Protein AF-0000000072660635 (afdb_homodimer)

Radius of gyration: 20.0 Å; Cα contacts (8 Å, |Δi|>4): 556; chains: 2; bounding box: 48×56×44 Å

Structure (mmCIF, N/CA/C/O backbone):
data_AF-0000000072660635-model_v1
#
loop_
_entity.id
_entity.type
_entity.pdbx_description
1 polymer 'Ankyrin repeat domain-containing protein'
#
loop_
_atom_site.group_PDB
_atom_site.id
_atom_site.type_symbol
_atom_site.label_atom_id
_atom_site.label_alt_id
_atom_site.label_comp_id
_atom_site.label_asym_id
_atom_site.label_entity_id
_atom_site.label_seq_id
_atom_site.pdbx_PDB_ins_code
_atom_site.Cartn_x
_atom_site.Cartn_y
_atom_site.Cartn_z
_atom_site.occupancy
_atom_site.B_iso_or_equiv
_atom_site.auth_seq_id
_atom_site.auth_comp_id
_atom_site.auth_asym_id
_atom_site.auth_atom_id
_atom_site.pdbx_PDB_model_num
ATOM 1 N N . MET A 1 1 ? 15.453 -1.255 -18.781 1 52.53 1 MET A N 1
ATOM 2 C CA . MET A 1 1 ? 14.547 -2.33 -18.375 1 52.53 1 MET A CA 1
ATOM 3 C C . MET A 1 1 ? 14.664 -3.52 -19.328 1 52.53 1 MET A C 1
ATOM 5 O O . MET A 1 1 ? 14.75 -3.346 -20.547 1 52.53 1 MET A O 1
ATOM 9 N N . ASP A 1 2 ? 15.008 -4.598 -18.703 1 73.94 2 ASP A N 1
ATOM 10 C CA . ASP A 1 2 ? 15.188 -5.793 -19.516 1 73.94 2 ASP A CA 1
ATOM 11 C C . ASP A 1 2 ? 13.93 -6.105 -20.312 1 73.94 2 ASP A C 1
ATOM 13 O O . ASP A 1 2 ? 12.836 -6.207 -19.75 1 73.94 2 ASP A O 1
ATOM 17 N N . GLU A 1 3 ? 13.969 -5.773 -21.562 1 87.06 3 GLU A N 1
ATOM 18 C CA . GLU A 1 3 ? 12.898 -5.934 -22.547 1 87.06 3 GLU A CA 1
ATOM 19 C C . GLU A 1 3 ? 12.18 -7.27 -22.359 1 87.06 3 GLU A C 1
ATOM 21 O O . GLU A 1 3 ? 10.953 -7.34 -22.453 1 87.06 3 GLU A O 1
ATOM 26 N N . LEU A 1 4 ? 12.938 -8.258 -22.016 1 93.06 4 LEU A N 1
ATOM 27 C CA . LEU A 1 4 ? 12.359 -9.586 -21.875 1 93.06 4 LEU A CA 1
ATOM 28 C C . LEU A 1 4 ? 11.445 -9.656 -20.656 1 93.06 4 LEU A C 1
ATOM 30 O O . LEU A 1 4 ? 10.375 -10.258 -20.703 1 93.06 4 LEU A O 1
ATOM 34 N N . THR A 1 5 ? 11.875 -9.039 -19.656 1 95.75 5 THR A N 1
ATOM 35 C CA . THR A 1 5 ? 11.062 -8.984 -18.453 1 95.75 5 THR A CA 1
ATOM 36 C C . THR A 1 5 ? 9.727 -8.297 -18.734 1 95.75 5 THR A C 1
ATOM 38 O O . THR A 1 5 ? 8.672 -8.797 -18.344 1 95.75 5 THR A O 1
ATOM 41 N N . GLY A 1 6 ? 9.82 -7.199 -19.375 1 96.69 6 GLY A N 1
ATOM 42 C CA . GLY A 1 6 ? 8.609 -6.477 -19.719 1 96.69 6 GLY A CA 1
ATOM 43 C C . GLY A 1 6 ? 7.633 -7.301 -20.547 1 96.69 6 GLY A C 1
ATOM 44 O O . GLY A 1 6 ? 6.43 -7.285 -20.281 1 96.69 6 GLY A O 1
ATOM 45 N N . LEU A 1 7 ? 8.125 -8.023 -21.5 1 97 7 LEU A N 1
ATOM 46 C CA . LEU A 1 7 ? 7.289 -8.859 -22.344 1 97 7 LEU A CA 1
ATOM 47 C C . LEU A 1 7 ? 6.652 -9.992 -21.547 1 97 7 LEU A C 1
ATOM 49 O O . LEU A 1 7 ? 5.473 -10.305 -21.734 1 97 7 LEU A O 1
ATOM 53 N N . PHE A 1 8 ? 7.418 -10.539 -20.719 1 98.31 8 PHE A N 1
ATOM 54 C CA . PHE A 1 8 ? 6.922 -11.625 -19.875 1 98.31 8 PHE A CA 1
ATOM 55 C C . PHE A 1 8 ? 5.809 -11.141 -18.953 1 98.31 8 PHE A C 1
ATOM 57 O O . PHE A 1 8 ? 4.766 -11.789 -18.844 1 98.31 8 PHE A O 1
ATOM 64 N N . LEU A 1 9 ? 6.02 -10.016 -18.328 1 98.44 9 LEU A N 1
ATOM 65 C CA . LEU A 1 9 ? 5.016 -9.445 -17.438 1 98.44 9 LEU A CA 1
ATOM 66 C C . LEU A 1 9 ? 3.768 -9.039 -18.219 1 98.44 9 LEU A C 1
ATOM 68 O O . LEU A 1 9 ? 2.646 -9.234 -17.734 1 98.44 9 LEU A O 1
ATOM 72 N N . THR A 1 10 ? 3.967 -8.531 -19.375 1 97.94 10 THR A N 1
ATOM 73 C CA . THR A 1 10 ? 2.83 -8.148 -20.203 1 97.94 10 THR A CA 1
ATOM 74 C C . THR A 1 10 ? 2.018 -9.375 -20.609 1 97.94 10 THR A C 1
ATOM 76 O O . THR A 1 10 ? 0.786 -9.336 -20.609 1 97.94 10 THR A O 1
ATOM 79 N N . ALA A 1 11 ? 2.666 -10.391 -21 1 98.38 11 ALA A N 1
ATOM 80 C CA . ALA A 1 11 ? 1.979 -11.633 -21.344 1 98.38 11 ALA A CA 1
ATOM 81 C C . ALA A 1 11 ? 1.144 -12.141 -20.172 1 98.38 11 ALA A C 1
ATOM 83 O O . ALA A 1 11 ? 0.013 -12.594 -20.359 1 98.38 11 ALA A O 1
ATOM 84 N N . ALA A 1 12 ? 1.671 -12.078 -18.969 1 98.62 12 ALA A N 1
ATOM 85 C CA . ALA A 1 12 ? 0.946 -12.484 -17.781 1 98.62 12 ALA A CA 1
ATOM 86 C C . ALA A 1 12 ? -0.271 -11.602 -17.531 1 98.62 12 ALA A C 1
ATOM 88 O O . ALA A 1 12 ? -1.349 -12.086 -17.188 1 98.62 12 ALA A O 1
ATOM 89 N N . GLU A 1 13 ? -0.084 -10.336 -17.719 1 98.25 13 GLU A N 1
ATOM 90 C CA . GLU A 1 13 ? -1.14 -9.344 -17.531 1 98.25 13 GLU A CA 1
ATOM 91 C C . GLU A 1 13 ? -2.285 -9.57 -18.516 1 98.25 13 GLU A C 1
ATOM 93 O O . GLU A 1 13 ? -3.457 -9.5 -18.141 1 98.25 13 GLU A O 1
ATOM 98 N N . GLU A 1 14 ? -1.902 -9.922 -19.719 1 98 14 GLU A N 1
ATOM 99 C CA . GLU A 1 14 ? -2.877 -10.016 -20.797 1 98 14 GLU A CA 1
ATOM 100 C C . GLU A 1 14 ? -3.461 -11.422 -20.906 1 98 14 GLU A C 1
ATOM 102 O O . GLU A 1 14 ? -4.43 -11.648 -21.625 1 98 14 GLU A O 1
ATOM 107 N N . GLY A 1 15 ? -2.867 -12.336 -20.281 1 98.12 15 GLY A N 1
ATOM 108 C CA . GLY A 1 15 ? -3.377 -13.695 -20.297 1 98.12 15 GLY A CA 1
ATOM 109 C C . GLY A 1 15 ? -2.879 -14.508 -21.484 1 98.12 15 GLY A C 1
ATOM 110 O O . GLY A 1 15 ? -3.557 -15.43 -21.938 1 98.12 15 GLY A O 1
ATOM 111 N N . ASP A 1 16 ? -1.794 -14.023 -22.047 1 98.19 16 ASP A N 1
ATOM 112 C CA . ASP A 1 16 ? -1.198 -14.766 -23.156 1 98.19 16 ASP A CA 1
ATOM 113 C C . ASP A 1 16 ? -0.401 -15.969 -22.641 1 98.19 16 ASP A C 1
ATOM 115 O O . ASP A 1 16 ? 0.831 -15.938 -22.609 1 98.19 16 ASP A O 1
ATOM 119 N N . PHE A 1 17 ? -1.063 -16.984 -22.391 1 97.94 17 PHE A N 1
ATOM 120 C CA . PHE A 1 17 ? -0.51 -18.172 -21.734 1 97.94 17 PHE A CA 1
ATOM 121 C C . PHE A 1 17 ? 0.532 -18.844 -22.625 1 97.94 17 PHE A C 1
ATOM 123 O O . PHE A 1 17 ? 1.594 -19.25 -22.156 1 97.94 17 PHE A O 1
ATOM 130 N N . ALA A 1 18 ? 0.261 -18.922 -23.859 1 98 18 ALA A N 1
ATOM 131 C CA . ALA A 1 18 ? 1.185 -19.547 -24.812 1 98 18 ALA A CA 1
ATOM 132 C C . ALA A 1 18 ? 2.518 -18.812 -24.844 1 98 18 ALA A C 1
ATOM 134 O O . ALA A 1 18 ? 3.582 -19.422 -24.797 1 98 18 ALA A O 1
ATOM 135 N N . LYS A 1 19 ? 2.43 -17.578 -24.891 1 98.06 19 LYS A N 1
ATOM 136 C CA . LYS A 1 19 ? 3.641 -16.75 -24.891 1 98.06 19 LYS A CA 1
ATOM 137 C C . LYS A 1 19 ? 4.43 -16.922 -23.609 1 98.06 19 LYS A C 1
ATOM 139 O O . LYS A 1 19 ? 5.66 -17.031 -23.625 1 98.06 19 LYS A O 1
ATOM 144 N N . LEU A 1 20 ? 3.793 -17 -22.531 1 98.25 20 LEU A N 1
ATOM 145 C CA . LEU A 1 20 ? 4.434 -17.203 -21.234 1 98.25 20 LEU A CA 1
ATOM 146 C C . LEU A 1 20 ? 5.199 -18.516 -21.203 1 98.25 20 LEU A C 1
ATOM 148 O O . LEU A 1 20 ? 6.355 -18.562 -20.781 1 98.25 20 LEU A O 1
ATOM 152 N N . GLN A 1 21 ? 4.496 -19.516 -21.641 1 98.12 21 GLN A N 1
ATOM 153 C CA . GLN A 1 21 ? 5.113 -20.828 -21.625 1 98.12 21 GLN A CA 1
ATOM 154 C C . GLN A 1 21 ? 6.359 -20.875 -22.516 1 98.12 21 GLN A C 1
ATOM 156 O O . GLN A 1 21 ? 7.391 -21.422 -22.125 1 98.12 21 GLN A O 1
ATOM 161 N N . GLN A 1 22 ? 6.27 -20.25 -23.625 1 97.94 22 GLN A N 1
ATOM 162 C CA . GLN A 1 22 ? 7.398 -20.188 -24.547 1 97.94 22 GLN A CA 1
ATOM 163 C C . GLN A 1 22 ? 8.578 -19.438 -23.938 1 97.94 22 GLN A C 1
ATOM 165 O O . GLN A 1 22 ? 9.711 -19.906 -23.984 1 97.94 22 GLN A O 1
ATOM 170 N N . MET A 1 23 ? 8.32 -18.344 -23.391 1 97.94 23 MET A N 1
ATOM 171 C CA . MET A 1 23 ? 9.375 -17.516 -22.812 1 97.94 23 MET A CA 1
ATOM 172 C C . MET A 1 23 ? 10.008 -18.188 -21.609 1 97.94 23 MET A C 1
ATOM 174 O O . MET A 1 23 ? 11.227 -18.125 -21.422 1 97.94 23 MET A O 1
ATOM 178 N N . TYR A 1 24 ? 9.203 -18.828 -20.859 1 97.56 24 TYR A N 1
ATOM 179 C CA . TYR A 1 24 ? 9.703 -19.547 -19.688 1 97.56 24 TYR A CA 1
ATOM 180 C C . TYR A 1 24 ? 10.617 -20.688 -20.094 1 97.56 24 TYR A C 1
ATOM 182 O O . TYR A 1 24 ? 11.641 -20.938 -19.453 1 97.56 24 TYR A O 1
ATOM 190 N N . ALA A 1 25 ? 10.195 -21.406 -21.094 1 97.38 25 ALA A N 1
ATOM 191 C CA . ALA A 1 25 ? 10.992 -22.531 -21.578 1 97.38 25 ALA A CA 1
ATOM 192 C C . ALA A 1 25 ? 12.391 -22.062 -21.984 1 97.38 25 ALA A C 1
ATOM 194 O O . ALA A 1 25 ? 13.367 -22.812 -21.812 1 97.38 25 ALA A O 1
ATOM 195 N N . ILE A 1 26 ? 12.492 -20.859 -22.406 1 96.62 26 ILE A N 1
ATOM 196 C CA . ILE A 1 26 ? 13.758 -20.312 -22.891 1 96.62 26 ILE A CA 1
ATOM 197 C C . ILE A 1 26 ? 14.547 -19.75 -21.703 1 96.62 26 ILE A C 1
ATOM 199 O O . ILE A 1 26 ? 15.766 -19.922 -21.625 1 96.62 26 ILE A O 1
ATOM 203 N N . ASN A 1 27 ? 13.875 -19.141 -20.781 1 97.25 27 ASN A N 1
ATOM 204 C CA . ASN A 1 27 ? 14.531 -18.484 -19.641 1 97.25 27 ASN A CA 1
ATOM 205 C C . ASN A 1 27 ? 13.695 -18.594 -18.375 1 97.25 27 ASN A C 1
ATOM 207 O O . ASN A 1 27 ? 12.93 -17.688 -18.047 1 97.25 27 ASN A O 1
ATOM 211 N N . PRO A 1 28 ? 13.922 -19.609 -17.625 1 96.81 28 PRO A N 1
ATOM 212 C CA . PRO A 1 28 ? 13.133 -19.844 -16.422 1 96.81 28 PRO A CA 1
ATOM 213 C C . PRO A 1 28 ? 13.344 -18.781 -15.359 1 96.81 28 PRO A C 1
ATOM 215 O O . PRO A 1 28 ? 12.531 -18.641 -14.438 1 96.81 28 PRO A O 1
ATOM 218 N N . GLU A 1 29 ? 14.391 -17.938 -15.461 1 96 29 GLU A N 1
ATOM 219 C CA . GLU A 1 29 ? 14.672 -16.906 -14.477 1 96 29 GLU A CA 1
ATOM 220 C C . GLU A 1 29 ? 13.641 -15.789 -14.531 1 96 29 GLU A C 1
ATOM 222 O O . GLU A 1 29 ? 13.539 -14.977 -13.609 1 96 29 GLU A O 1
ATOM 227 N N . LEU A 1 30 ? 12.836 -15.789 -15.602 1 97.12 30 LEU A N 1
ATOM 228 C CA . LEU A 1 30 ? 11.805 -14.781 -15.789 1 97.12 30 LEU A CA 1
ATOM 229 C C . LEU A 1 30 ? 10.719 -14.906 -14.719 1 97.12 30 LEU A C 1
ATOM 231 O O . LEU A 1 30 ? 10 -13.945 -14.445 1 97.12 30 LEU A O 1
ATOM 235 N N . LEU A 1 31 ? 10.688 -16.078 -14.109 1 96.69 31 LEU A N 1
ATOM 236 C CA . LEU A 1 31 ? 9.68 -16.344 -13.086 1 96.69 31 LEU A CA 1
ATOM 237 C C . LEU A 1 31 ? 9.812 -15.375 -11.922 1 96.69 31 LEU A C 1
ATOM 239 O O . LEU A 1 31 ? 8.812 -14.961 -11.328 1 96.69 31 LEU A O 1
ATOM 243 N N . MET A 1 32 ? 11.039 -14.906 -11.68 1 95 32 MET A N 1
ATOM 244 C CA . MET A 1 32 ? 11.305 -14.062 -10.516 1 95 32 MET A CA 1
ATOM 245 C C . MET A 1 32 ? 11.68 -12.641 -10.945 1 95 32 MET A C 1
ATOM 247 O O . MET A 1 32 ? 11.898 -11.773 -10.102 1 95 32 MET A O 1
ATOM 251 N N . ALA A 1 33 ? 11.703 -12.469 -12.234 1 95.25 33 ALA A N 1
ATOM 252 C CA . ALA A 1 33 ? 12.133 -11.164 -12.742 1 95.25 33 ALA A CA 1
ATOM 253 C C . ALA A 1 33 ? 11.141 -10.07 -12.344 1 95.25 33 ALA A C 1
ATOM 255 O O . ALA A 1 33 ? 9.93 -10.297 -12.352 1 95.25 33 ALA A O 1
ATOM 256 N N . GLN A 1 34 ? 11.68 -8.945 -12.008 1 93.19 34 GLN A N 1
ATOM 257 C CA . GLN A 1 34 ? 10.875 -7.797 -11.609 1 93.19 34 GLN A CA 1
ATOM 258 C C . GLN A 1 34 ? 11.102 -6.617 -12.555 1 93.19 34 GLN A C 1
ATOM 260 O O . GLN A 1 34 ? 12.219 -6.41 -13.039 1 93.19 34 GLN A O 1
ATOM 265 N N . ASP A 1 35 ? 10.055 -5.875 -12.797 1 92.38 35 ASP A N 1
ATOM 266 C CA . ASP A 1 35 ? 10.227 -4.641 -13.555 1 92.38 35 ASP A CA 1
ATOM 267 C C . ASP A 1 35 ? 10.688 -3.498 -12.656 1 92.38 35 ASP A C 1
ATOM 269 O O . ASP A 1 35 ? 11.094 -3.727 -11.516 1 92.38 35 ASP A O 1
ATOM 273 N N . ARG A 1 36 ? 10.695 -2.324 -13.219 1 85.44 36 ARG A N 1
ATOM 274 C CA . ARG A 1 36 ? 11.25 -1.176 -12.516 1 85.44 36 ARG A CA 1
ATOM 275 C C . ARG A 1 36 ? 10.453 -0.861 -11.258 1 85.44 36 ARG A C 1
ATOM 277 O O . ARG A 1 36 ? 10.984 -0.295 -10.297 1 85.44 36 ARG A O 1
ATOM 284 N N . ASP A 1 37 ? 9.211 -1.311 -11.258 1 86.75 37 ASP A N 1
ATOM 285 C CA . ASP A 1 37 ? 8.344 -1.028 -10.117 1 86.75 37 ASP A CA 1
ATOM 286 C C . ASP A 1 37 ? 8.281 -2.225 -9.172 1 86.75 37 ASP A C 1
ATOM 288 O O . ASP A 1 37 ? 7.516 -2.215 -8.203 1 86.75 37 ASP A O 1
ATOM 292 N N . GLY A 1 38 ? 8.961 -3.283 -9.508 1 89.38 38 GLY A N 1
ATOM 293 C CA . GLY A 1 38 ? 9.078 -4.438 -8.625 1 89.38 38 GLY A CA 1
ATOM 294 C C . GLY A 1 38 ? 8.031 -5.504 -8.898 1 89.38 38 GLY A C 1
ATOM 295 O O . GLY A 1 38 ? 7.941 -6.492 -8.172 1 89.38 38 GLY A O 1
ATOM 296 N N . TYR A 1 39 ? 7.266 -5.27 -9.922 1 94.88 39 TYR A N 1
ATOM 297 C CA . TYR A 1 39 ? 6.234 -6.25 -10.25 1 94.88 39 TYR A CA 1
ATOM 298 C C . TYR A 1 39 ? 6.852 -7.496 -10.875 1 94.88 39 TYR A C 1
ATOM 300 O O . TYR A 1 39 ? 7.77 -7.402 -11.695 1 94.88 39 TYR A O 1
ATOM 308 N N . THR A 1 40 ? 6.312 -8.57 -10.516 1 97.19 40 THR A N 1
ATOM 309 C CA . THR A 1 40 ? 6.594 -9.836 -11.188 1 97.19 40 THR A CA 1
ATOM 310 C C . THR A 1 40 ? 5.426 -10.242 -12.078 1 97.19 40 THR A C 1
ATOM 312 O O . THR A 1 40 ? 4.371 -9.602 -12.062 1 97.19 40 THR A O 1
ATOM 315 N N . ALA A 1 41 ? 5.734 -11.305 -12.805 1 98.56 41 ALA A N 1
ATOM 316 C CA . ALA A 1 41 ? 4.648 -11.852 -13.617 1 98.56 41 ALA A CA 1
ATOM 317 C C . ALA A 1 41 ? 3.471 -12.273 -12.742 1 98.56 41 ALA A C 1
ATOM 319 O O . ALA A 1 41 ? 2.312 -12.086 -13.117 1 98.56 41 ALA A O 1
ATOM 320 N N . LEU A 1 42 ? 3.74 -12.812 -11.617 1 98.69 42 LEU A N 1
ATOM 321 C CA . LEU A 1 42 ? 2.678 -13.25 -10.719 1 98.69 42 LEU A CA 1
ATOM 322 C C . LEU A 1 42 ? 1.872 -12.055 -10.219 1 98.69 42 LEU A C 1
ATOM 324 O O . LEU A 1 42 ? 0.643 -12.117 -10.141 1 98.69 42 LEU A O 1
ATOM 328 N N . HIS A 1 43 ? 2.533 -10.992 -9.828 1 98.12 43 HIS A N 1
ATOM 329 C CA . HIS A 1 43 ? 1.808 -9.773 -9.477 1 98.12 43 HIS A CA 1
ATOM 330 C C . HIS A 1 43 ? 0.828 -9.375 -10.57 1 98.12 43 HIS A C 1
ATOM 332 O O . HIS A 1 43 ? -0.35 -9.133 -10.297 1 98.12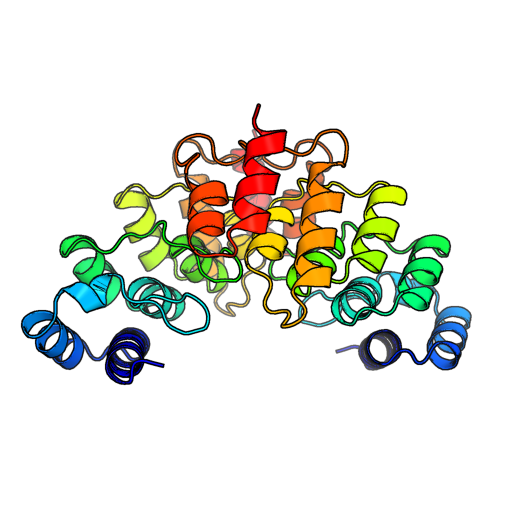 43 HIS A O 1
ATOM 338 N N . ARG A 1 44 ? 1.384 -9.312 -11.766 1 98.5 44 ARG A N 1
ATOM 339 C CA . ARG A 1 44 ? 0.579 -8.844 -12.891 1 98.5 44 ARG A CA 1
ATOM 340 C C . ARG A 1 44 ? -0.596 -9.781 -13.148 1 98.5 44 ARG A C 1
ATOM 342 O O . ARG A 1 44 ? -1.711 -9.328 -13.422 1 98.5 44 ARG A O 1
ATOM 349 N N . ALA A 1 45 ? -0.344 -11.008 -13.148 1 98.75 45 ALA A N 1
ATOM 350 C CA . ALA A 1 45 ? -1.414 -11.984 -13.328 1 98.75 45 ALA A CA 1
ATOM 351 C C . ALA A 1 45 ? -2.469 -11.844 -12.234 1 98.75 45 ALA A C 1
ATOM 353 O O . ALA A 1 45 ? -3.67 -11.859 -12.516 1 98.75 45 ALA A O 1
ATOM 354 N N . ALA A 1 46 ? -2.047 -11.711 -10.977 1 98.56 46 ALA A N 1
ATOM 355 C CA . ALA A 1 46 ? -2.951 -11.578 -9.836 1 98.56 46 ALA A CA 1
ATOM 356 C C . ALA A 1 46 ? -3.756 -10.281 -9.93 1 98.56 46 ALA A C 1
ATOM 358 O O . ALA A 1 46 ? -4.957 -10.273 -9.648 1 98.56 46 ALA A O 1
ATOM 359 N N . TYR A 1 47 ? -3.078 -9.281 -10.344 1 97.31 47 TYR A N 1
ATOM 360 C CA . TYR A 1 47 ? -3.674 -7.957 -10.492 1 97.31 47 TYR A CA 1
ATOM 361 C C . TYR A 1 47 ? -4.793 -7.977 -11.531 1 97.31 47 TYR A C 1
ATOM 363 O O . TYR A 1 47 ? -5.82 -7.316 -11.352 1 97.31 47 TYR A O 1
ATOM 371 N N . ASN A 1 48 ? -4.652 -8.805 -12.484 1 97.69 48 ASN A N 1
ATOM 372 C CA . ASN A 1 48 ? -5.559 -8.773 -13.625 1 97.69 48 ASN A CA 1
ATOM 373 C C . ASN A 1 48 ? -6.453 -10.008 -13.664 1 97.69 48 ASN A C 1
ATOM 375 O O . ASN A 1 48 ? -6.98 -10.367 -14.719 1 97.69 48 ASN A O 1
ATOM 379 N N . ASP A 1 49 ? -6.492 -10.68 -12.609 1 98.12 49 ASP A N 1
ATOM 380 C CA . ASP A 1 49 ? -7.441 -11.773 -12.414 1 98.12 49 ASP A CA 1
ATOM 381 C C . ASP A 1 49 ? -7.203 -12.891 -13.43 1 98.12 49 ASP A C 1
ATOM 383 O O . ASP A 1 49 ? -8.148 -13.414 -14.023 1 98.12 49 ASP A O 1
ATOM 387 N N . ARG A 1 50 ? -5.957 -1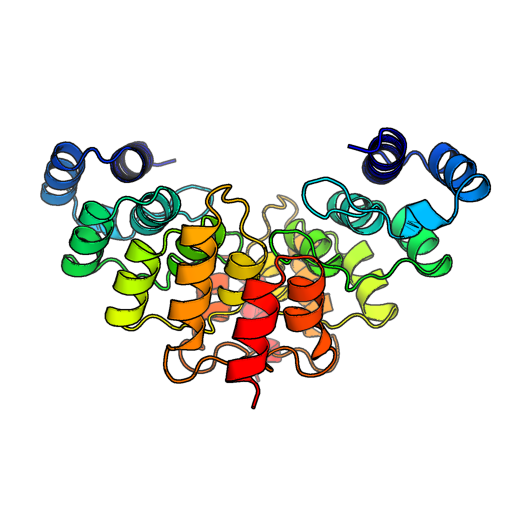3.172 -13.672 1 98.56 50 ARG A N 1
ATOM 388 C CA . ARG A 1 50 ? -5.598 -14.273 -14.562 1 98.56 50 ARG A CA 1
ATOM 389 C C . ARG A 1 50 ? -5.445 -15.578 -13.789 1 98.56 50 ARG A C 1
ATOM 391 O O . ARG A 1 50 ? -4.324 -16 -13.5 1 98.56 50 ARG A O 1
ATOM 398 N N . ILE A 1 51 ? -6.512 -16.25 -13.641 1 98.5 51 ILE A N 1
ATOM 399 C CA . ILE A 1 51 ? -6.629 -17.375 -12.727 1 98.5 51 ILE A CA 1
ATOM 400 C C . ILE A 1 51 ? -5.688 -18.5 -13.156 1 98.5 51 ILE A C 1
ATOM 402 O O . ILE A 1 51 ? -4.84 -18.953 -12.375 1 98.5 51 ILE A O 1
ATOM 406 N N . GLN A 1 52 ? -5.734 -18.875 -14.367 1 98.44 52 GLN A N 1
ATOM 407 C CA . GLN A 1 52 ? -4.945 -20 -14.859 1 98.44 52 GLN A CA 1
ATOM 408 C C . GLN A 1 52 ? -3.457 -19.672 -14.859 1 98.44 52 GLN A C 1
ATOM 410 O O . GLN A 1 52 ? -2.625 -20.531 -14.562 1 98.44 52 GLN A O 1
ATOM 415 N N . ILE A 1 53 ? -3.172 -18.5 -15.156 1 98.75 53 ILE A N 1
ATOM 416 C CA . ILE A 1 53 ? -1.775 -18.078 -15.195 1 98.75 53 ILE A CA 1
ATOM 417 C C . ILE A 1 53 ? -1.212 -18.031 -13.773 1 98.75 53 ILE A C 1
ATOM 419 O O . ILE A 1 53 ? -0.083 -18.469 -13.539 1 98.75 53 ILE A O 1
ATOM 423 N N . CYS A 1 54 ? -1.984 -17.547 -12.836 1 98.75 54 CYS A N 1
ATOM 424 C CA . CYS A 1 54 ? -1.546 -17.547 -11.445 1 98.75 54 CYS A CA 1
ATOM 425 C C . CYS A 1 54 ? -1.229 -18.969 -10.977 1 98.75 54 CYS A C 1
ATOM 427 O O . CYS A 1 54 ? -0.18 -19.203 -10.375 1 98.75 54 CYS A O 1
ATOM 429 N N . LYS A 1 55 ? -2.09 -19.891 -11.297 1 98.62 55 LYS A N 1
ATOM 430 C CA . LYS A 1 55 ? -1.878 -21.297 -10.914 1 98.62 55 LYS A CA 1
ATOM 431 C C . LYS A 1 55 ? -0.588 -21.828 -11.523 1 98.62 55 LYS A C 1
ATOM 433 O O . LYS A 1 55 ? 0.218 -22.453 -10.828 1 98.62 55 LYS A O 1
ATOM 438 N N . TRP A 1 56 ? -0.439 -21.547 -12.758 1 98.62 56 TRP A N 1
ATOM 439 C CA . TRP A 1 56 ? 0.723 -22.062 -13.477 1 98.62 56 TRP A CA 1
ATOM 440 C C . TRP A 1 56 ? 2.012 -21.469 -12.922 1 98.62 56 TRP A C 1
ATOM 442 O O . TRP A 1 56 ? 2.986 -22.188 -12.695 1 98.62 56 TRP A O 1
ATOM 452 N N . LEU A 1 57 ? 2.059 -20.188 -12.695 1 98.69 57 LEU A N 1
ATOM 453 C CA . LEU A 1 57 ? 3.242 -19.531 -12.156 1 98.69 57 LEU A CA 1
ATOM 454 C C . LEU A 1 57 ? 3.609 -20.094 -10.789 1 98.69 57 LEU A C 1
ATOM 456 O O . LEU A 1 57 ? 4.781 -20.359 -10.516 1 98.69 57 LEU A O 1
ATOM 460 N N . LEU A 1 58 ? 2.646 -20.312 -9.969 1 98.5 58 LEU A N 1
ATOM 461 C CA . LEU A 1 58 ? 2.891 -20.875 -8.641 1 98.5 58 LEU A CA 1
ATOM 462 C C . LEU A 1 58 ? 3.418 -22.312 -8.75 1 98.5 58 LEU A C 1
ATOM 464 O O . LEU A 1 58 ? 4.332 -22.688 -8.016 1 98.5 58 LEU A O 1
ATOM 468 N N . GLU A 1 59 ? 2.82 -23.062 -9.633 1 98.06 59 GLU A N 1
ATOM 469 C CA . GLU A 1 59 ? 3.268 -24.438 -9.867 1 98.06 59 GLU A CA 1
ATOM 470 C C . GLU A 1 59 ? 4.73 -24.469 -10.297 1 98.06 59 GLU A C 1
ATOM 472 O O . GLU A 1 59 ? 5.469 -25.391 -9.938 1 98.06 59 GLU A O 1
ATOM 477 N N . LYS A 1 60 ? 5.152 -23.469 -11.023 1 98 60 LYS A N 1
ATOM 478 C CA . LYS A 1 60 ? 6.52 -23.422 -11.539 1 98 60 LYS A CA 1
ATOM 479 C C . LYS A 1 60 ? 7.48 -22.859 -10.492 1 98 60 LYS A C 1
ATOM 481 O O . LYS A 1 60 ? 8.688 -22.812 -10.719 1 98 60 LYS A O 1
ATOM 486 N N . GLY A 1 61 ? 6.879 -22.297 -9.43 1 97.62 61 GLY A N 1
ATOM 487 C CA . GLY A 1 61 ? 7.754 -21.906 -8.336 1 97.62 61 GLY A CA 1
ATOM 488 C C . GLY A 1 61 ? 7.859 -20.406 -8.141 1 97.62 61 GLY A C 1
ATOM 489 O O . GLY A 1 61 ? 8.766 -19.938 -7.453 1 97.62 61 GLY A O 1
ATOM 490 N N . ALA A 1 62 ? 7.012 -19.672 -8.805 1 97.75 62 ALA A N 1
ATOM 491 C CA . ALA A 1 62 ? 6.996 -18.234 -8.531 1 97.75 62 ALA A CA 1
ATOM 492 C C . ALA A 1 62 ? 6.805 -17.953 -7.043 1 97.75 62 ALA A C 1
ATOM 494 O O . ALA A 1 62 ? 6.035 -18.656 -6.375 1 97.75 62 ALA A O 1
ATOM 495 N N . ASP A 1 63 ? 7.504 -16.969 -6.523 1 95.94 63 ASP A N 1
ATOM 496 C CA . ASP A 1 63 ? 7.402 -16.594 -5.117 1 95.94 63 ASP A CA 1
ATOM 497 C C . ASP A 1 63 ? 6.305 -15.555 -4.898 1 95.94 63 ASP A C 1
ATOM 499 O O . ASP A 1 63 ? 6.461 -14.391 -5.277 1 95.94 63 ASP A O 1
ATOM 503 N N . PRO A 1 64 ? 5.227 -15.961 -4.246 1 96.94 64 PRO A N 1
ATOM 504 C CA . PRO A 1 64 ? 4.109 -15.031 -4.078 1 96.94 64 PRO A CA 1
ATOM 505 C C . PRO A 1 64 ? 4.371 -13.984 -2.998 1 96.94 64 PRO A C 1
ATOM 507 O O . PRO A 1 64 ? 3.594 -13.039 -2.85 1 96.94 64 PRO A O 1
ATOM 510 N N . GLU A 1 65 ? 5.504 -14.07 -2.332 1 93.44 65 GLU A N 1
ATOM 511 C CA . GLU A 1 65 ? 5.785 -13.164 -1.221 1 93.44 65 GLU A CA 1
ATOM 512 C C . GLU A 1 65 ? 6.707 -12.023 -1.653 1 93.44 65 GLU A C 1
ATOM 514 O O . GLU A 1 65 ? 6.973 -11.109 -0.877 1 93.44 65 GLU A O 1
ATOM 519 N N . ILE A 1 66 ? 7.176 -12.117 -2.943 1 90.81 66 ILE A N 1
ATOM 520 C CA . ILE A 1 66 ? 7.961 -11 -3.455 1 90.81 66 ILE A CA 1
ATOM 521 C C . ILE A 1 66 ? 7.129 -9.719 -3.4 1 90.81 66 ILE A C 1
ATOM 523 O O . ILE A 1 66 ? 5.934 -9.734 -3.711 1 90.81 66 ILE A O 1
ATOM 527 N N . ARG A 1 67 ? 7.801 -8.641 -3.027 1 88.56 67 ARG A N 1
ATOM 528 C CA . ARG A 1 67 ? 7.09 -7.375 -2.881 1 88.56 67 ARG A CA 1
ATOM 529 C C . ARG A 1 67 ? 7.461 -6.402 -3.998 1 88.56 67 ARG A C 1
ATOM 531 O O . ARG A 1 67 ? 8.617 -6.348 -4.418 1 88.56 67 ARG A O 1
ATOM 538 N N . THR A 1 68 ? 6.477 -5.637 -4.395 1 89.19 68 THR A N 1
ATOM 539 C CA . THR A 1 68 ? 6.73 -4.512 -5.289 1 89.19 68 THR A CA 1
ATOM 540 C C . THR A 1 68 ? 7.43 -3.379 -4.547 1 89.19 68 THR A C 1
ATOM 542 O O . THR A 1 68 ? 7.664 -3.469 -3.338 1 89.19 68 THR A O 1
ATOM 545 N N . CYS A 1 69 ? 7.688 -2.338 -5.297 1 81.38 69 CYS A N 1
ATOM 546 C CA . CYS A 1 69 ? 8.352 -1.194 -4.684 1 81.38 69 CYS A CA 1
ATOM 547 C C . CYS A 1 69 ? 7.445 -0.517 -3.664 1 81.38 69 CYS A C 1
ATOM 549 O O . CYS A 1 69 ? 7.926 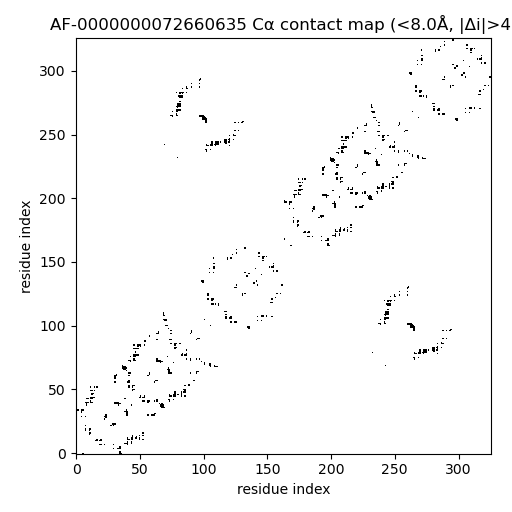0.095 -2.709 1 81.38 69 CYS A O 1
ATOM 551 N N . ASP A 1 70 ? 6.105 -0.76 -3.842 1 83.44 70 ASP A N 1
ATOM 552 C CA . ASP A 1 70 ? 5.148 -0.184 -2.902 1 83.44 70 ASP A CA 1
ATOM 553 C C . ASP A 1 70 ? 4.84 -1.159 -1.769 1 83.44 70 ASP A C 1
ATOM 555 O O . ASP A 1 70 ? 3.965 -0.897 -0.939 1 83.44 70 ASP A O 1
ATOM 559 N N . GLY A 1 71 ? 5.414 -2.314 -1.898 1 86.25 71 GLY A N 1
ATOM 560 C CA . GLY A 1 71 ? 5.301 -3.264 -0.803 1 86.25 71 GLY A CA 1
ATOM 561 C C . GLY A 1 71 ? 4.223 -4.309 -1.026 1 86.25 71 GLY A C 1
ATOM 562 O O . GLY A 1 71 ? 3.969 -5.141 -0.154 1 86.25 71 GLY A O 1
ATOM 563 N N . TRP A 1 72 ? 3.611 -4.32 -2.182 1 91 72 TRP A N 1
ATOM 564 C CA . TRP A 1 72 ? 2.488 -5.223 -2.42 1 91 72 TRP A CA 1
ATOM 565 C C . TRP A 1 72 ? 2.979 -6.625 -2.762 1 91 72 TRP A C 1
ATOM 567 O O . TRP A 1 72 ? 3.926 -6.785 -3.537 1 91 72 TRP A O 1
ATOM 577 N N . THR A 1 73 ? 2.379 -7.574 -2.17 1 94.12 73 THR A N 1
ATOM 578 C CA . THR A 1 73 ? 2.516 -8.953 -2.621 1 94.12 73 THR A CA 1
ATOM 579 C C . THR A 1 73 ? 1.448 -9.289 -3.66 1 94.12 73 THR A C 1
ATOM 581 O O . THR A 1 73 ? 0.578 -8.469 -3.953 1 94.12 73 THR A O 1
ATOM 584 N N . ALA A 1 74 ? 1.592 -10.523 -4.16 1 97.56 74 ALA A N 1
ATOM 585 C CA . ALA A 1 74 ? 0.565 -10.969 -5.098 1 97.56 74 ALA A CA 1
ATOM 586 C C . ALA A 1 74 ? -0.816 -10.953 -4.449 1 97.56 74 ALA A C 1
ATOM 588 O O . ALA A 1 74 ? -1.813 -10.648 -5.105 1 97.56 74 ALA A O 1
ATOM 589 N N . LEU A 1 75 ? -0.882 -11.266 -3.154 1 97.56 75 LEU A N 1
ATOM 590 C CA . LEU A 1 75 ? -2.158 -11.258 -2.445 1 97.56 75 LEU A CA 1
ATOM 591 C C . LEU A 1 75 ? -2.721 -9.844 -2.346 1 97.56 75 LEU A C 1
ATOM 593 O O . LEU A 1 75 ? -3.928 -9.641 -2.49 1 97.56 75 LEU A O 1
ATOM 597 N N . HIS A 1 76 ? -1.878 -8.914 -2.072 1 95.31 76 HIS A N 1
ATOM 598 C CA . HIS A 1 76 ? -2.322 -7.527 -2.066 1 95.31 76 HIS A CA 1
ATOM 599 C C . HIS A 1 76 ? -2.953 -7.148 -3.402 1 95.31 76 HIS A C 1
ATOM 601 O O . HIS A 1 76 ? -4.02 -6.527 -3.434 1 95.31 76 HIS A O 1
ATOM 607 N N . CYS A 1 77 ? -2.301 -7.512 -4.484 1 96.19 77 CYS A N 1
ATOM 608 C CA . CYS A 1 77 ? -2.801 -7.211 -5.824 1 96.19 77 CYS A CA 1
ATOM 609 C C . CYS A 1 77 ? -4.195 -7.789 -6.027 1 96.19 77 CYS A C 1
ATOM 611 O O . CYS A 1 77 ? -5.109 -7.082 -6.457 1 96.19 77 CYS A O 1
ATOM 613 N N . ALA A 1 78 ? -4.32 -9.016 -5.754 1 97.88 78 ALA A N 1
ATOM 614 C CA . ALA A 1 78 ? -5.586 -9.711 -5.965 1 97.88 78 ALA A CA 1
ATOM 615 C C . ALA A 1 78 ? -6.68 -9.141 -5.066 1 97.88 78 ALA A C 1
ATOM 617 O O . ALA A 1 78 ? -7.828 -9 -5.488 1 97.88 78 ALA A O 1
ATOM 618 N N . ALA A 1 79 ? -6.34 -8.828 -3.844 1 96.44 79 ALA A N 1
ATOM 619 C CA . ALA A 1 79 ? -7.301 -8.289 -2.883 1 96.44 79 ALA A CA 1
ATOM 620 C C . ALA A 1 79 ? -7.789 -6.91 -3.307 1 96.44 79 ALA A C 1
ATOM 622 O O . ALA A 1 79 ? -8.984 -6.609 -3.213 1 96.44 79 ALA A O 1
ATOM 623 N N . PHE A 1 80 ? -6.91 -6.176 -3.795 1 93.75 80 PHE A N 1
ATOM 624 C CA . PHE A 1 80 ? -7.219 -4.805 -4.188 1 93.75 80 PHE A CA 1
ATOM 625 C C . PHE A 1 80 ? -8.32 -4.781 -5.238 1 93.75 80 PHE A C 1
ATOM 627 O O . PHE A 1 80 ? -9.227 -3.939 -5.18 1 93.75 80 PHE A O 1
ATOM 634 N N . TRP A 1 81 ? -8.328 -5.695 -6.141 1 95.12 81 TRP A N 1
ATOM 635 C CA . TRP A 1 81 ? -9.289 -5.715 -7.234 1 95.12 81 TRP A CA 1
ATOM 636 C C . TRP A 1 81 ? -10.383 -6.75 -6.98 1 95.12 81 TRP A C 1
ATOM 638 O O . TRP A 1 81 ? -11.172 -7.066 -7.875 1 95.12 81 TRP A O 1
ATOM 648 N N . ALA A 1 82 ? -10.367 -7.344 -5.816 1 96.69 82 ALA A N 1
ATOM 649 C CA . ALA A 1 82 ? -11.367 -8.328 -5.41 1 96.69 82 ALA A CA 1
ATOM 650 C C . ALA A 1 82 ? -11.367 -9.531 -6.344 1 96.69 82 ALA A C 1
ATOM 652 O O . ALA A 1 82 ? -12.43 -10.039 -6.711 1 96.69 82 ALA A O 1
ATOM 653 N N . ASN A 1 83 ? -10.219 -9.875 -6.777 1 97.75 83 ASN A N 1
ATOM 654 C CA . ASN A 1 83 ? -10.078 -11.094 -7.57 1 97.75 83 ASN A CA 1
ATOM 655 C C . ASN A 1 83 ? -10.164 -12.344 -6.699 1 97.75 83 ASN A C 1
ATOM 657 O O . ASN A 1 83 ? -9.148 -13.016 -6.469 1 97.75 83 ASN A O 1
ATOM 661 N N . TYR A 1 84 ? -11.344 -12.688 -6.332 1 98.19 84 TYR A N 1
ATOM 662 C CA . TYR A 1 84 ? -11.586 -13.625 -5.242 1 98.19 84 TYR A CA 1
ATOM 663 C C . TYR A 1 84 ? -11.055 -15.016 -5.586 1 98.19 84 TYR A C 1
ATOM 665 O O . TYR A 1 84 ? -10.578 -15.734 -4.707 1 98.19 84 TYR A O 1
ATOM 673 N N . GLU A 1 85 ? -11.086 -15.398 -6.812 1 98.56 85 GLU A N 1
ATOM 674 C CA . GLU A 1 85 ? -10.57 -16.719 -7.172 1 98.56 85 GLU A CA 1
ATOM 675 C C . GLU A 1 85 ? -9.047 -16.766 -7.047 1 98.56 85 GLU A C 1
ATOM 677 O O . GLU A 1 85 ? -8.492 -17.766 -6.586 1 98.56 85 GLU A O 1
ATOM 682 N N . VAL A 1 86 ? -8.406 -15.703 -7.465 1 98.75 86 VAL A N 1
ATOM 683 C CA . VAL A 1 86 ? -6.961 -15.609 -7.328 1 98.75 86 VAL A CA 1
ATOM 684 C C . VAL A 1 86 ? -6.582 -15.562 -5.848 1 98.75 86 VAL A C 1
ATOM 686 O O . VAL A 1 86 ? -5.621 -16.203 -5.426 1 98.75 86 VAL A O 1
ATOM 689 N N . VAL A 1 87 ? -7.371 -14.844 -5.078 1 98.56 87 VAL A N 1
ATOM 690 C CA . VAL A 1 87 ? -7.172 -14.797 -3.631 1 98.56 87 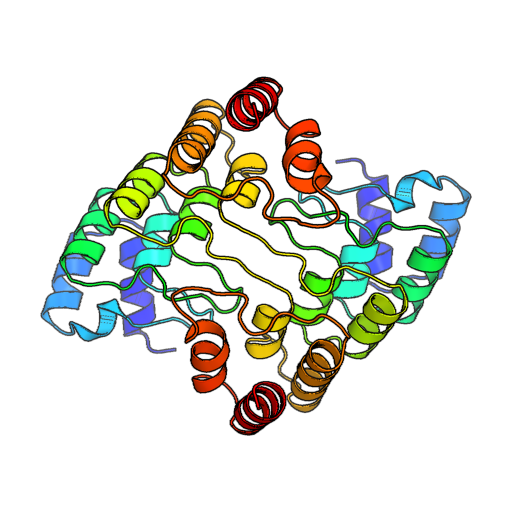VAL A CA 1
ATOM 691 C C . VAL A 1 87 ? -7.23 -16.219 -3.059 1 98.56 87 VAL A C 1
ATOM 693 O O . VAL A 1 87 ? -6.352 -16.609 -2.295 1 98.56 87 VAL A O 1
ATOM 696 N N . ALA A 1 88 ? -8.195 -16.969 -3.482 1 98.44 88 ALA A N 1
ATOM 697 C CA . ALA A 1 88 ? -8.352 -18.328 -2.996 1 98.44 88 ALA A CA 1
ATOM 698 C C . ALA A 1 88 ? -7.141 -19.188 -3.359 1 98.44 88 ALA A C 1
ATOM 700 O O . ALA A 1 88 ? -6.641 -19.953 -2.531 1 98.44 88 ALA A O 1
ATOM 701 N N . ILE A 1 89 ? -6.68 -19.031 -4.516 1 98.44 89 ILE A N 1
ATOM 702 C CA . ILE A 1 89 ? -5.531 -19.797 -5.008 1 98.44 89 ILE A CA 1
ATOM 703 C C . ILE A 1 89 ? -4.297 -19.453 -4.172 1 98.44 89 ILE A C 1
ATOM 705 O O . ILE A 1 89 ? -3.559 -20.344 -3.754 1 98.44 89 ILE A O 1
ATOM 709 N N . LEU A 1 90 ? -4.109 -18.188 -3.938 1 98.5 90 LEU A N 1
ATOM 710 C CA . LEU A 1 90 ? -2.947 -17.75 -3.176 1 98.5 90 LEU A CA 1
ATOM 711 C C . LEU A 1 90 ? -3.027 -18.219 -1.731 1 98.5 90 LEU A C 1
ATOM 713 O O . LEU A 1 90 ? -2.035 -18.703 -1.175 1 98.5 90 LEU A O 1
ATOM 717 N N . LEU A 1 91 ? -4.176 -18.172 -1.143 1 97.75 91 LEU A N 1
ATOM 718 C CA . LEU A 1 91 ? -4.355 -18.609 0.234 1 97.75 91 LEU A CA 1
ATOM 719 C C . LEU A 1 91 ? -4.129 -20.109 0.354 1 97.75 91 LEU A C 1
ATOM 721 O O . LEU A 1 91 ? -3.479 -20.578 1.295 1 97.75 91 LEU A O 1
ATOM 725 N N . ARG A 1 92 ? -4.629 -20.844 -0.606 1 96.88 92 ARG A N 1
ATOM 726 C CA . ARG A 1 92 ? -4.426 -22.281 -0.62 1 96.88 92 ARG A CA 1
ATOM 727 C C . ARG A 1 92 ? -2.947 -22.625 -0.774 1 96.88 92 ARG A C 1
ATOM 729 O O . ARG A 1 92 ? -2.475 -23.625 -0.223 1 96.88 92 ARG A O 1
ATOM 736 N N . HIS A 1 93 ? -2.254 -21.812 -1.503 1 96.88 93 HIS A N 1
ATOM 737 C CA . HIS A 1 93 ? -0.824 -22.016 -1.706 1 96.88 93 HIS A CA 1
ATOM 738 C C . HIS A 1 93 ? -0.041 -21.75 -0.425 1 96.88 93 HIS A C 1
ATOM 740 O O . HIS A 1 93 ? 1.118 -22.156 -0.304 1 96.88 93 HIS A O 1
ATOM 746 N N . GLY A 1 94 ? -0.719 -20.953 0.462 1 95.62 94 GLY A N 1
ATOM 747 C CA . GLY A 1 94 ? -0.112 -20.797 1.774 1 95.62 94 GLY A CA 1
ATOM 748 C C . GLY A 1 94 ? 0.582 -19.469 1.955 1 95.62 94 GLY A C 1
ATOM 749 O O . GLY A 1 94 ? 1.537 -19.359 2.727 1 95.62 94 GLY A O 1
ATOM 750 N N . VAL A 1 95 ? 0.162 -18.453 1.295 1 94.81 95 VAL A N 1
ATOM 751 C CA . VAL A 1 95 ? 0.758 -17.141 1.441 1 94.81 95 VAL A CA 1
ATOM 752 C C . VAL A 1 95 ? 0.424 -16.562 2.82 1 94.81 95 VAL A C 1
ATOM 754 O O . VAL A 1 95 ? -0.509 -17.031 3.48 1 94.81 95 VAL A O 1
ATOM 757 N N . ASN A 1 96 ? 1.241 -15.594 3.232 1 92.38 96 ASN A N 1
ATOM 758 C CA . ASN A 1 96 ? 0.958 -14.883 4.477 1 92.38 96 ASN A CA 1
ATOM 759 C C . ASN A 1 96 ? -0.228 -13.938 4.324 1 92.38 96 ASN A C 1
ATOM 761 O O . ASN A 1 96 ? -0.109 -12.883 3.705 1 92.38 96 ASN A O 1
ATOM 765 N N . VAL A 1 97 ? -1.375 -14.273 4.945 1 93.75 97 VAL A N 1
ATOM 766 C CA . VAL A 1 97 ? -2.621 -13.523 4.809 1 93.75 97 VAL A CA 1
ATOM 767 C C . VAL A 1 97 ? -2.494 -12.18 5.512 1 93.75 97 VAL A C 1
ATOM 769 O O . VAL A 1 97 ? -3.256 -11.25 5.23 1 93.75 97 VAL A O 1
ATOM 772 N N . ASN A 1 98 ? -1.498 -12.078 6.367 1 89.62 98 ASN A N 1
ATOM 773 C CA . ASN A 1 98 ? -1.327 -10.859 7.156 1 89.62 98 ASN A CA 1
ATOM 774 C C . ASN A 1 98 ? -0.11 -10.062 6.699 1 89.62 98 ASN A C 1
ATOM 776 O O . ASN A 1 98 ? 0.443 -9.273 7.469 1 89.62 98 ASN A O 1
ATOM 780 N N . SER A 1 99 ? 0.349 -10.383 5.496 1 88.12 99 SER A N 1
ATOM 781 C CA . SER A 1 99 ? 1.48 -9.609 4.996 1 88.12 99 SER A CA 1
ATOM 782 C C . SER A 1 99 ? 1.214 -8.109 5.098 1 88.12 99 SER A C 1
ATOM 784 O O . SER A 1 99 ? 0.256 -7.605 4.512 1 88.12 99 SER A O 1
ATOM 786 N N . LYS A 1 100 ? 2.027 -7.402 5.816 1 87 100 LYS A N 1
ATOM 787 C CA . LYS A 1 100 ? 1.737 -6 6.109 1 87 100 LYS A CA 1
ATOM 788 C C . LYS A 1 100 ? 2.68 -5.074 5.348 1 87 100 LYS A C 1
ATOM 790 O O . LYS A 1 100 ? 3.83 -5.434 5.078 1 87 100 LYS A O 1
ATOM 795 N N . ILE A 1 101 ? 2.223 -3.953 5.07 1 88.88 101 ILE A N 1
ATOM 796 C CA . ILE A 1 101 ? 3.006 -2.836 4.551 1 88.88 101 ILE A CA 1
ATOM 797 C C . ILE A 1 101 ? 2.996 -1.688 5.559 1 88.88 101 ILE A C 1
ATOM 799 O O . ILE A 1 101 ? 1.931 -1.225 5.969 1 88.88 101 ILE A O 1
ATOM 803 N N . VAL A 1 102 ? 4.168 -1.327 5.98 1 89.75 102 VAL A N 1
ATOM 804 C CA . VAL A 1 102 ? 4.289 -0.195 6.891 1 89.75 102 VAL A CA 1
ATOM 805 C C . VAL A 1 102 ? 5.098 0.918 6.227 1 89.75 102 VAL A C 1
ATOM 807 O O . VAL A 1 102 ? 5.773 0.688 5.223 1 89.75 102 VAL A O 1
ATOM 810 N N . PRO A 1 103 ? 5.051 2.094 6.75 1 92.44 103 PRO A N 1
ATOM 811 C CA . PRO A 1 103 ? 5.773 3.215 6.145 1 92.44 103 PRO A CA 1
ATOM 812 C C . PRO A 1 103 ? 7.258 2.922 5.945 1 92.44 103 PRO A C 1
ATOM 814 O O . PRO A 1 103 ? 7.844 3.344 4.945 1 92.44 103 PRO A O 1
ATOM 817 N N . LEU A 1 104 ? 7.848 2.215 6.812 1 91.69 104 LEU A N 1
ATOM 818 C CA . LEU A 1 104 ? 9.266 1.888 6.723 1 91.69 104 LEU A CA 1
ATOM 819 C C . LEU A 1 104 ? 9.562 1.091 5.457 1 91.69 104 LEU A C 1
ATOM 821 O O . LEU A 1 104 ? 10.594 1.297 4.816 1 91.69 104 LEU A O 1
ATOM 825 N N . HIS A 1 105 ? 8.672 0.224 5.074 1 87.75 105 HIS A N 1
ATOM 826 C CA . HIS A 1 105 ? 8.836 -0.514 3.826 1 87.75 105 HIS A CA 1
ATOM 827 C C . HIS A 1 105 ? 8.914 0.432 2.633 1 87.75 105 HIS A C 1
ATOM 829 O O . HIS A 1 105 ? 9.766 0.265 1.756 1 87.75 105 HIS A O 1
ATOM 835 N N . LEU A 1 106 ? 8.078 1.355 2.689 1 90.56 106 LEU A N 1
ATOM 836 C CA . LEU A 1 106 ? 7.977 2.295 1.578 1 90.56 106 LEU A CA 1
ATOM 837 C C . LEU A 1 106 ? 9.203 3.197 1.52 1 90.56 106 LEU A C 1
ATOM 839 O O . LEU A 1 106 ? 9.695 3.516 0.434 1 90.56 106 LEU A O 1
ATOM 843 N N . ALA A 1 107 ? 9.68 3.551 2.66 1 92.44 107 ALA A N 1
ATOM 844 C CA . ALA A 1 107 ? 10.867 4.406 2.729 1 92.44 107 ALA A CA 1
ATOM 845 C C . ALA A 1 107 ? 12.102 3.68 2.203 1 92.44 107 ALA A C 1
ATOM 847 O O . ALA A 1 107 ? 12.922 4.27 1.498 1 92.44 107 ALA A O 1
ATOM 848 N N . ILE A 1 108 ? 12.227 2.449 2.523 1 88.94 108 ILE A N 1
ATOM 849 C CA . ILE A 1 108 ? 13.383 1.646 2.125 1 88.94 108 ILE A CA 1
ATOM 850 C C . ILE A 1 108 ? 13.398 1.494 0.607 1 88.94 108 ILE A C 1
ATOM 852 O O . ILE A 1 108 ? 14.461 1.568 -0.016 1 88.94 108 ILE A O 1
ATOM 856 N N . ASN A 1 109 ? 12.258 1.387 0.001 1 84.5 109 ASN A N 1
ATOM 857 C CA . ASN A 1 109 ? 12.164 1.189 -1.441 1 84.5 109 ASN A CA 1
ATOM 858 C C . ASN A 1 109 ? 11.68 2.451 -2.15 1 84.5 109 ASN A C 1
ATOM 860 O O . ASN A 1 109 ? 11.055 2.373 -3.209 1 84.5 109 ASN A O 1
ATOM 864 N N . SER A 1 110 ? 11.914 3.486 -1.53 1 87.12 110 SER A N 1
ATOM 865 C CA . SER A 1 110 ? 11.391 4.762 -2.004 1 87.12 110 SER A CA 1
ATOM 866 C C . SER A 1 110 ? 11.68 4.965 -3.486 1 87.12 110 SER A C 1
ATOM 868 O O . SER A 1 110 ? 12.75 4.598 -3.971 1 87.12 110 SER A O 1
ATOM 870 N N . SER A 1 111 ? 10.75 5.508 -4.164 1 78.12 111 SER A N 1
ATOM 871 C CA . SER A 1 111 ? 10.891 5.867 -5.574 1 78.12 111 SER A CA 1
ATOM 872 C C . SER A 1 111 ? 11.641 7.184 -5.734 1 78.12 111 SER A C 1
ATOM 874 O O . SER A 1 111 ? 11.883 7.637 -6.859 1 78.12 111 SER A O 1
ATOM 876 N N . SER A 1 112 ? 11.984 7.777 -4.664 1 83.81 112 SER A N 1
ATOM 877 C CA . SER A 1 112 ? 12.719 9.039 -4.719 1 83.81 112 SER A CA 1
ATOM 878 C C . SER A 1 112 ? 14.117 8.836 -5.305 1 83.81 112 SER A C 1
ATOM 880 O O . SER A 1 112 ? 14.781 7.844 -5.008 1 83.81 112 SER A O 1
ATOM 882 N N . GLU A 1 113 ? 14.523 9.766 -6.09 1 85.38 113 GLU A N 1
ATOM 883 C CA . GLU A 1 113 ? 15.875 9.727 -6.656 1 85.38 113 GLU A CA 1
ATOM 884 C C . GLU A 1 113 ? 16.891 10.352 -5.703 1 85.38 113 GLU A C 1
ATOM 886 O O . GLU A 1 113 ? 18.094 10.242 -5.918 1 85.38 113 GLU A O 1
ATOM 891 N N . ASP A 1 114 ? 16.422 10.992 -4.715 1 92.19 114 ASP A N 1
ATOM 892 C CA . ASP A 1 114 ? 17.297 11.625 -3.742 1 92.19 114 ASP A CA 1
ATOM 893 C C . ASP A 1 114 ? 17.719 10.641 -2.65 1 92.19 114 ASP A C 1
ATOM 895 O O . ASP A 1 114 ? 16.969 10.422 -1.693 1 92.19 114 ASP A O 1
ATOM 899 N N . LYS A 1 115 ? 18.953 10.242 -2.752 1 91.31 115 LYS A N 1
ATOM 900 C CA . LYS A 1 115 ? 19.438 9.188 -1.872 1 91.31 115 LYS A CA 1
ATOM 901 C C . LYS A 1 115 ? 19.594 9.695 -0.441 1 91.31 115 LYS A C 1
ATOM 903 O O . LYS A 1 115 ? 19.406 8.938 0.514 1 91.31 115 LYS A O 1
ATOM 908 N N . HIS A 1 116 ? 19.953 10.898 -0.397 1 95.25 116 HIS A N 1
ATOM 909 C CA . HIS A 1 116 ? 20.109 11.469 0.935 1 95.25 116 HIS A CA 1
ATOM 910 C C . HIS A 1 116 ? 18.75 11.594 1.639 1 95.25 116 HIS A C 1
ATOM 912 O O . HIS A 1 116 ? 18.641 11.289 2.826 1 95.25 116 HIS A O 1
ATOM 918 N N . LYS A 1 117 ? 17.75 11.984 0.979 1 96.19 117 LYS A N 1
ATOM 919 C CA . LYS A 1 117 ? 16.406 12.094 1.554 1 96.19 117 LYS A CA 1
ATOM 920 C C . LYS A 1 117 ? 15.875 10.727 1.96 1 96.19 117 LYS A C 1
ATOM 922 O O . LYS A 1 117 ? 15.234 10.586 3.004 1 96.19 117 LYS A O 1
ATOM 927 N N . GLN A 1 118 ? 16.172 9.789 1.108 1 94.88 118 GLN A N 1
ATOM 928 C CA . GLN A 1 118 ? 15.734 8.438 1.452 1 94.88 118 GLN A CA 1
ATOM 929 C C . GLN A 1 118 ? 16.391 7.961 2.744 1 94.88 118 GLN A C 1
ATOM 931 O O . GLN A 1 118 ? 15.727 7.414 3.625 1 94.88 118 GLN A O 1
ATOM 936 N N . TYR A 1 119 ? 17.688 8.227 2.805 1 94.94 119 TYR A N 1
ATOM 937 C CA . TYR A 1 119 ? 18.438 7.828 3.994 1 94.94 119 TYR A CA 1
ATOM 938 C C . TYR A 1 119 ? 17.859 8.477 5.246 1 94.94 119 TYR A C 1
ATOM 940 O O . TYR A 1 119 ? 17.609 7.801 6.246 1 94.94 119 TYR A O 1
ATOM 948 N N . LEU A 1 120 ? 17.594 9.672 5.184 1 97.12 120 LEU A N 1
ATOM 949 C CA . LEU A 1 120 ? 17.078 10.398 6.332 1 97.12 120 LEU A CA 1
ATOM 950 C C . LEU A 1 120 ? 15.68 9.922 6.695 1 97.12 120 LEU A C 1
ATOM 952 O O . LEU A 1 120 ? 15.344 9.82 7.879 1 97.12 120 LEU A O 1
ATOM 956 N N . THR A 1 121 ? 14.867 9.672 5.734 1 97.44 121 THR A N 1
ATOM 957 C CA . THR A 1 121 ? 13.516 9.172 5.98 1 97.44 121 THR A CA 1
ATOM 958 C C . THR A 1 121 ? 13.562 7.855 6.75 1 97.44 121 THR A C 1
ATOM 960 O O . THR A 1 121 ? 12.875 7.695 7.758 1 97.44 121 THR A O 1
ATOM 963 N N . VAL A 1 122 ? 14.375 6.98 6.266 1 94.69 122 VAL A N 1
ATOM 964 C CA . VAL A 1 122 ? 14.523 5.691 6.934 1 94.69 122 VAL A CA 1
ATOM 965 C C . VAL A 1 122 ? 15.039 5.898 8.359 1 94.69 122 VAL A C 1
ATOM 967 O O . VAL A 1 122 ? 14.516 5.312 9.305 1 94.69 122 VAL A O 1
ATOM 970 N N . LYS A 1 123 ? 16 6.723 8.469 1 95.88 123 LYS A N 1
ATOM 971 C CA . LYS A 1 123 ? 16.594 7.004 9.773 1 95.88 123 LYS A CA 1
ATOM 972 C C . LYS A 1 123 ? 15.555 7.555 10.75 1 95.88 123 LYS A C 1
ATOM 974 O O . LYS A 1 123 ? 15.461 7.09 11.883 1 95.88 123 LYS A O 1
ATOM 979 N N . TYR A 1 124 ? 14.75 8.469 10.344 1 97.44 124 TYR A N 1
ATOM 980 C CA . TYR A 1 124 ? 13.742 9.078 11.203 1 97.44 124 TYR A CA 1
ATOM 981 C C . TYR A 1 124 ? 12.703 8.047 11.648 1 97.44 124 TYR A C 1
ATOM 983 O O . TYR A 1 124 ? 12.297 8.031 12.805 1 97.44 124 TYR A O 1
ATOM 991 N N . LEU A 1 125 ? 12.328 7.23 10.766 1 95.81 125 LEU A N 1
ATOM 992 C CA . LEU A 1 125 ? 11.359 6.191 11.102 1 95.81 125 LEU A CA 1
ATOM 993 C C . LEU A 1 125 ? 11.945 5.215 12.117 1 95.81 125 LEU A C 1
ATOM 995 O O . LEU A 1 125 ? 11.289 4.855 13.094 1 95.81 125 LEU A O 1
ATOM 999 N N . LEU A 1 126 ? 13.164 4.848 11.906 1 93.44 126 LEU A N 1
ATOM 1000 C CA . LEU A 1 126 ? 13.82 3.873 12.773 1 93.44 126 LEU A CA 1
ATOM 1001 C C . LEU A 1 126 ? 14.055 4.453 14.164 1 93.44 126 LEU A C 1
ATOM 1003 O O . LEU A 1 126 ? 14.031 3.723 15.164 1 93.44 126 LEU A O 1
ATOM 1007 N N . GLU A 1 127 ? 14.227 5.707 14.219 1 94.81 127 GLU A N 1
ATOM 1008 C CA . GLU A 1 127 ? 14.531 6.363 15.484 1 94.81 127 GLU A CA 1
ATOM 1009 C C . GLU A 1 127 ? 13.266 6.602 16.297 1 94.81 127 GLU A C 1
ATOM 1011 O O . GLU A 1 127 ? 13.336 6.922 17.484 1 94.81 127 GLU A O 1
ATOM 1016 N N . THR A 1 128 ? 12.164 6.477 15.695 1 94.25 128 THR A N 1
ATOM 1017 C CA . THR A 1 128 ? 10.898 6.711 16.391 1 94.25 128 THR A CA 1
ATOM 1018 C C . THR A 1 128 ? 10.641 5.613 17.422 1 94.25 128 THR A C 1
ATOM 1020 O O . THR A 1 128 ? 10.719 4.426 17.094 1 94.25 128 THR A O 1
ATOM 1023 N N . PRO A 1 129 ? 10.297 6 18.594 1 90.06 129 PRO A N 1
ATOM 1024 C CA . PRO A 1 129 ? 10.008 4.988 19.609 1 90.06 129 PRO A CA 1
ATOM 1025 C C . PRO A 1 129 ? 8.852 4.07 19.219 1 90.06 129 PRO A C 1
ATOM 1027 O O . PRO A 1 129 ? 7.816 4.539 18.734 1 90.06 129 PRO A O 1
ATOM 1030 N N . GLY A 1 130 ? 9.148 2.807 19.406 1 87.5 130 GLY A N 1
ATOM 1031 C CA . GLY A 1 130 ? 8.086 1.84 19.188 1 87.5 130 GLY A CA 1
ATOM 1032 C C . GLY A 1 130 ? 8.062 1.278 17.781 1 87.5 130 GLY A C 1
ATOM 1033 O O . GLY A 1 130 ? 7.23 0.428 17.453 1 87.5 130 GLY A O 1
ATOM 1034 N N . VAL A 1 131 ? 8.938 1.756 16.953 1 87.44 131 VAL A N 1
ATOM 1035 C CA . VAL A 1 131 ? 8.992 1.238 15.594 1 87.44 131 VAL A CA 1
ATOM 1036 C C . VAL A 1 131 ? 9.227 -0.271 15.625 1 87.44 131 VAL A C 1
ATOM 1038 O O . VAL A 1 131 ? 10.07 -0.761 16.375 1 87.44 131 VAL A O 1
ATOM 1041 N N . GLU A 1 132 ? 8.375 -0.928 14.875 1 80.62 132 GLU A N 1
ATOM 1042 C CA . GLU A 1 132 ? 8.484 -2.381 14.789 1 80.62 132 GLU A CA 1
ATOM 1043 C C . GLU A 1 132 ? 9.297 -2.803 13.57 1 80.62 132 GLU A C 1
ATOM 1045 O O . GLU A 1 132 ? 8.883 -2.57 12.438 1 80.62 132 GLU A O 1
ATOM 1050 N N . MET A 1 133 ? 10.438 -3.266 13.883 1 75.75 133 MET A N 1
ATOM 1051 C CA . MET A 1 133 ? 11.305 -3.699 12.789 1 75.75 133 MET A CA 1
ATOM 1052 C C . MET A 1 133 ? 11 -5.137 12.391 1 75.75 133 MET A C 1
ATOM 1054 O O . MET A 1 133 ? 11.297 -5.551 11.266 1 75.75 133 MET A O 1
ATOM 1058 N N . ASN A 1 134 ? 10.5 -5.918 13.391 1 61.66 134 ASN A N 1
ATOM 1059 C CA . ASN A 1 134 ? 10.242 -7.328 13.125 1 61.66 134 ASN A CA 1
ATOM 1060 C C . ASN A 1 134 ? 8.82 -7.547 12.609 1 61.66 134 ASN A C 1
ATOM 1062 O O . ASN A 1 134 ? 8.289 -8.656 12.688 1 61.66 134 ASN A O 1
ATOM 1066 N N . ALA A 1 135 ? 8.195 -6.43 12.398 1 50.22 135 ALA A N 1
ATOM 1067 C CA . ALA A 1 135 ? 6.766 -6.57 12.125 1 50.22 135 ALA A CA 1
ATOM 1068 C C . ALA A 1 135 ? 6.492 -7.816 11.281 1 50.22 135 ALA A C 1
ATOM 1070 O O . ALA A 1 135 ? 5.332 -8.164 11.039 1 50.22 135 ALA A O 1
ATOM 1071 N N . VAL A 1 136 ? 7.281 -8.289 10.383 1 43.91 136 VAL A N 1
ATOM 1072 C CA . VAL A 1 136 ? 6.914 -9.461 9.594 1 43.91 136 VAL A CA 1
ATOM 1073 C C . VAL A 1 136 ? 7.207 -10.734 10.383 1 43.91 136 VAL A C 1
ATOM 1075 O O . VAL A 1 136 ? 8.344 -10.961 10.805 1 43.91 136 VAL A O 1
ATOM 1078 N N . ASN A 1 137 ? 6.438 -11.016 11.438 1 43.12 137 ASN A N 1
ATOM 1079 C CA . ASN A 1 137 ? 6.695 -12.32 12.031 1 43.12 137 ASN A CA 1
ATOM 1080 C C . ASN A 1 137 ? 7.508 -13.211 11.102 1 43.12 137 ASN A C 1
ATOM 1082 O O . ASN A 1 137 ? 8.484 -13.836 11.523 1 43.12 137 ASN A O 1
ATOM 1086 N N . GLY A 1 138 ? 6.75 -14.109 10.406 1 38.22 138 GLY A N 1
ATOM 1087 C CA . GLY A 1 138 ? 7.461 -15.133 9.648 1 38.22 138 GLY A CA 1
ATOM 1088 C C . GLY A 1 138 ? 8.664 -14.586 8.906 1 38.22 138 GLY A C 1
ATOM 1089 O O . GLY A 1 138 ? 9.797 -15.016 9.148 1 38.22 138 GLY A O 1
ATOM 1090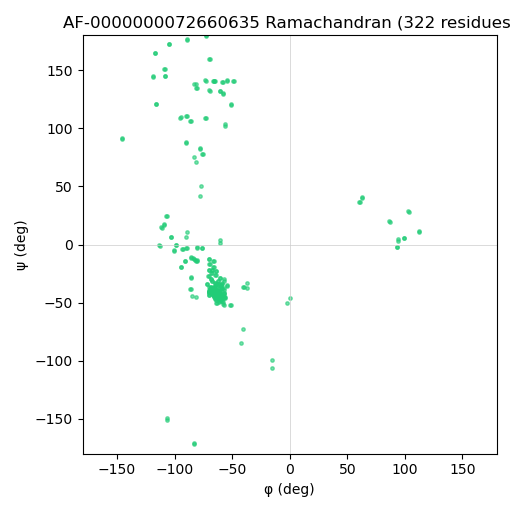 N N . ALA A 1 139 ? 8.562 -14.016 7.668 1 37.53 139 ALA A N 1
ATOM 1091 C CA . ALA A 1 139 ? 9.742 -13.75 6.852 1 37.53 139 ALA A CA 1
ATOM 1092 C C . ALA A 1 139 ? 10.484 -12.516 7.344 1 37.53 139 ALA A C 1
ATOM 1094 O O . ALA A 1 139 ? 10.023 -11.391 7.141 1 37.53 139 ALA A O 1
ATOM 1095 N N . GLY A 1 140 ? 10.898 -12.211 8.602 1 44.34 140 GLY A N 1
ATOM 1096 C CA . GLY A 1 140 ? 11.992 -11.336 8.992 1 44.34 140 GLY A CA 1
ATOM 1097 C C . GLY A 1 140 ? 12.711 -10.719 7.809 1 44.34 140 GLY A C 1
ATOM 1098 O O . GLY A 1 140 ? 13.422 -9.719 7.961 1 44.34 140 GLY A O 1
ATOM 1099 N N . ASP A 1 141 ? 12.922 -11.531 7.004 1 49.19 141 ASP A N 1
ATOM 1100 C CA . ASP A 1 141 ? 13.742 -11.398 5.805 1 49.19 141 ASP A CA 1
ATOM 1101 C C . ASP A 1 141 ? 13.203 -10.305 4.887 1 49.19 141 ASP A C 1
ATOM 1103 O O . ASP A 1 141 ? 13.883 -9.867 3.963 1 49.19 141 ASP A O 1
ATOM 1107 N N . SER A 1 142 ? 12.008 -9.672 5.523 1 62.88 142 SER A N 1
ATOM 1108 C CA . SER A 1 142 ? 11.398 -8.883 4.453 1 62.88 142 SER A CA 1
ATOM 1109 C C . SER A 1 142 ? 12.039 -7.504 4.348 1 62.88 142 SER A C 1
ATOM 1111 O O . SER A 1 142 ? 12.438 -7.082 3.26 1 62.88 142 SER A O 1
ATOM 1113 N N . LEU A 1 143 ? 12.25 -6.852 5.676 1 71.62 143 LEU A N 1
ATOM 1114 C CA . LEU A 1 143 ? 12.844 -5.527 5.523 1 71.62 143 LEU A CA 1
ATOM 1115 C C . LEU A 1 143 ? 14.281 -5.625 5.023 1 71.62 143 LEU A C 1
ATOM 1117 O O . LEU A 1 143 ? 14.695 -4.852 4.156 1 71.62 143 LEU A O 1
ATOM 1121 N N . LEU A 1 144 ? 14.93 -6.66 5.59 1 69.81 144 LEU A N 1
ATOM 1122 C CA . LEU A 1 144 ? 16.312 -6.852 5.176 1 69.81 144 LEU A CA 1
ATOM 1123 C C . LEU A 1 144 ? 16.391 -7.293 3.717 1 69.81 144 LEU A C 1
ATOM 1125 O O . LEU A 1 144 ? 17.281 -6.859 2.977 1 69.81 144 LEU A O 1
ATOM 1129 N N . ASP A 1 145 ? 15.43 -8.078 3.453 1 69.31 145 ASP A N 1
ATOM 1130 C CA . ASP A 1 145 ? 15.406 -8.523 2.064 1 69.31 145 ASP A CA 1
ATOM 1131 C C . ASP A 1 145 ? 15.133 -7.355 1.118 1 69.31 145 ASP A C 1
ATOM 1133 O O . ASP A 1 145 ? 15.719 -7.277 0.037 1 69.31 145 ASP A O 1
ATOM 1137 N N . LEU A 1 146 ? 14.312 -6.508 1.593 1 72.19 146 LEU A N 1
ATOM 1138 C CA . LEU A 1 146 ? 14.047 -5.309 0.809 1 72.19 146 LEU A CA 1
ATOM 1139 C C . LEU A 1 146 ? 15.281 -4.418 0.743 1 72.19 146 LEU A C 1
ATOM 1141 O O . LEU A 1 146 ? 15.609 -3.877 -0.317 1 72.19 146 LEU A O 1
ATOM 1145 N N . ALA A 1 147 ? 15.883 -4.352 1.886 1 72.69 147 ALA A N 1
ATOM 1146 C CA . ALA A 1 147 ? 17.031 -3.453 1.984 1 72.69 147 ALA A CA 1
ATOM 1147 C C . ALA A 1 147 ? 18.219 -4 1.207 1 72.69 147 ALA A C 1
ATOM 1149 O O . ALA A 1 147 ? 19.062 -3.234 0.717 1 72.69 147 ALA A O 1
ATOM 1150 N N . LYS A 1 148 ? 18.25 -5.32 1.072 1 68.25 148 LYS A N 1
ATOM 1151 C CA . LYS A 1 148 ? 19.359 -5.945 0.344 1 68.25 148 LYS A CA 1
ATOM 1152 C C . LYS A 1 148 ? 19.344 -5.531 -1.124 1 68.25 148 LYS A C 1
ATOM 1154 O O . LYS A 1 148 ? 20.406 -5.465 -1.762 1 68.25 148 LYS A O 1
ATOM 1159 N N . ARG A 1 149 ? 18.172 -5.227 -1.513 1 70 149 ARG A N 1
ATOM 1160 C CA . ARG A 1 149 ? 18.047 -4.812 -2.906 1 70 149 ARG A CA 1
ATOM 1161 C C . ARG A 1 149 ? 18.25 -3.311 -3.055 1 70 149 ARG A C 1
ATOM 1163 O O . ARG A 1 149 ? 18.297 -2.791 -4.172 1 70 149 ARG A O 1
ATOM 1170 N N . THR A 1 150 ? 18.406 -2.82 -1.9 1 75.31 150 THR A N 1
ATOM 1171 C CA . THR A 1 150 ? 18.531 -1.366 -1.9 1 75.31 150 THR A CA 1
ATOM 1172 C C . THR A 1 150 ? 19.984 -0.952 -1.634 1 75.31 150 THR A C 1
ATOM 1174 O O . THR A 1 150 ? 20.906 -1.74 -1.839 1 75.31 150 THR A O 1
ATOM 1177 N N . ARG A 1 151 ? 20.172 0.163 -1.054 1 82.69 151 ARG A N 1
ATOM 1178 C CA . ARG A 1 151 ? 21.453 0.81 -0.809 1 82.69 151 ARG A CA 1
ATOM 1179 C C . ARG A 1 151 ? 22.141 0.23 0.428 1 82.69 151 ARG A C 1
ATOM 1181 O O . ARG A 1 151 ? 21.469 -0.109 1.407 1 82.69 151 ARG A O 1
ATOM 1188 N N . SER A 1 152 ? 23.422 0.037 0.286 1 87.56 152 SER A N 1
ATOM 1189 C CA . SER A 1 152 ? 24.219 -0.534 1.366 1 87.56 152 SER A CA 1
ATOM 1190 C C . SER A 1 152 ? 24.109 0.302 2.637 1 87.56 152 SER A C 1
ATOM 1192 O O . SER A 1 152 ? 24.125 -0.239 3.744 1 87.56 152 SER A O 1
ATOM 1194 N N . ASP A 1 153 ? 24.062 1.592 2.475 1 91.44 153 ASP A N 1
ATOM 1195 C CA . ASP A 1 153 ? 24 2.441 3.662 1 91.44 153 ASP A CA 1
ATOM 1196 C C . ASP A 1 153 ? 22.672 2.275 4.391 1 91.44 153 ASP A C 1
ATOM 1198 O O . ASP A 1 153 ? 22.609 2.379 5.617 1 91.44 153 ASP A O 1
ATOM 1202 N N . ILE A 1 154 ? 21.625 2.008 3.723 1 90.38 154 ILE A N 1
ATOM 1203 C CA . ILE A 1 154 ? 20.328 1.739 4.34 1 90.38 154 ILE A CA 1
ATOM 1204 C C . ILE A 1 154 ? 20.375 0.393 5.059 1 90.38 154 ILE A C 1
ATOM 1206 O O . ILE A 1 154 ? 19.859 0.259 6.168 1 90.38 154 ILE A O 1
ATOM 1210 N N . LEU A 1 155 ? 20.984 -0.564 4.355 1 87.5 155 LEU A N 1
ATOM 1211 C CA . LEU A 1 155 ? 21.125 -1.874 4.98 1 87.5 155 LEU A CA 1
ATOM 1212 C C . LEU A 1 155 ? 21.906 -1.765 6.293 1 87.5 155 LEU A C 1
ATOM 1214 O O . LEU A 1 155 ? 21.516 -2.363 7.297 1 87.5 155 LEU A O 1
ATOM 1218 N N . GLU A 1 156 ? 22.953 -1.046 6.277 1 89.75 156 GLU A N 1
ATOM 1219 C CA . GLU A 1 156 ? 23.75 -0.852 7.477 1 89.75 156 GLU A CA 1
ATOM 1220 C C . GLU A 1 156 ? 22.969 -0.143 8.57 1 89.75 156 GLU A C 1
ATOM 1222 O O . GLU A 1 156 ? 23.078 -0.483 9.75 1 89.75 156 GLU A O 1
ATOM 1227 N N . LEU A 1 157 ? 22.219 0.79 8.164 1 89.94 157 LEU A N 1
ATOM 1228 C CA . LEU A 1 157 ? 21.375 1.512 9.102 1 89.94 157 LEU A CA 1
ATOM 1229 C C . LEU A 1 157 ? 20.359 0.571 9.758 1 89.94 157 LEU A C 1
ATOM 1231 O O . LEU A 1 157 ? 20.188 0.596 10.984 1 89.94 157 LEU A O 1
ATOM 1235 N N . LEU A 1 158 ? 19.734 -0.229 9.016 1 88.38 158 LEU A N 1
ATOM 1236 C CA . LEU A 1 158 ? 18.781 -1.196 9.531 1 88.38 158 LEU A CA 1
ATOM 1237 C C . LEU A 1 158 ? 19.438 -2.154 10.516 1 88.38 158 LEU A C 1
ATOM 1239 O O . LEU A 1 158 ? 18.891 -2.43 11.586 1 88.38 158 LEU A O 1
ATOM 1243 N N . LYS A 1 159 ? 20.562 -2.619 10.109 1 84.75 159 LYS A N 1
ATOM 1244 C CA . LYS A 1 159 ? 21.297 -3.561 10.953 1 84.75 159 LYS A CA 1
ATOM 1245 C C . LYS A 1 159 ? 21.672 -2.924 12.297 1 84.75 159 LYS A C 1
ATOM 1247 O O . LYS A 1 159 ? 21.672 -3.596 13.328 1 84.75 159 LYS A O 1
ATOM 1252 N N . SER A 1 160 ? 21.953 -1.714 12.281 1 87.69 160 SER A N 1
ATOM 1253 C CA . SER A 1 160 ? 22.344 -1.016 13.5 1 87.69 160 SER A CA 1
ATOM 1254 C C . SER A 1 160 ? 21.188 -0.913 14.477 1 87.69 160 SER A C 1
ATOM 1256 O O . SER A 1 160 ? 21.391 -0.788 15.688 1 87.69 160 SER A O 1
ATOM 1258 N N . PHE A 1 161 ? 19.938 -0.966 14.008 1 85.25 161 PHE A N 1
ATOM 1259 C CA . PHE A 1 161 ? 18.766 -0.874 14.867 1 85.25 161 PHE A CA 1
ATOM 1260 C C . PHE A 1 161 ? 18.266 -2.26 15.258 1 85.25 161 PHE A C 1
ATOM 1262 O O . PHE A 1 161 ? 17.422 -2.398 16.141 1 85.25 161 PHE A O 1
ATOM 1269 N N . MET A 1 162 ? 18.656 -3.193 14.516 1 75.5 162 MET A N 1
ATOM 1270 C CA . MET A 1 162 ? 18.266 -4.562 14.836 1 75.5 162 MET A CA 1
ATOM 1271 C C . MET A 1 162 ? 19.156 -5.141 15.938 1 75.5 162 MET A C 1
ATOM 1273 O O . MET A 1 162 ? 18.766 -6.109 16.594 1 75.5 162 MET A O 1
ATOM 1277 N N . LYS A 1 163 ? 20.297 -4.57 16.328 1 62.41 163 LYS A N 1
ATOM 1278 C CA . LYS A 1 163 ? 21.156 -5.016 17.406 1 62.41 163 LYS A CA 1
ATOM 1279 C C . LYS A 1 163 ? 20.625 -4.574 18.766 1 62.41 163 LYS A C 1
ATOM 1281 O O . LYS A 1 163 ? 20 -3.52 18.875 1 62.41 163 LYS A O 1
ATOM 1286 N N . MET B 1 1 ? -17.984 13.867 -7.867 1 52.81 1 MET B N 1
ATOM 1287 C CA . MET B 1 1 ? -16.938 14.32 -6.957 1 52.81 1 MET B CA 1
ATOM 1288 C C . MET B 1 1 ? -17.109 15.797 -6.617 1 52.81 1 MET B C 1
ATOM 1290 O O . MET B 1 1 ? -17.406 16.609 -7.496 1 52.81 1 MET B O 1
ATOM 1294 N N . ASP B 1 2 ? -17.266 15.984 -5.348 1 74.12 2 ASP B N 1
ATOM 1295 C CA . ASP B 1 2 ? -17.484 17.359 -4.914 1 74.12 2 ASP B CA 1
ATOM 1296 C C . ASP B 1 2 ? -16.344 18.266 -5.371 1 74.12 2 ASP B C 1
ATOM 1298 O O . ASP B 1 2 ? -15.18 17.984 -5.129 1 74.12 2 ASP B O 1
ATOM 1302 N N . GLU B 1 3 ? -16.625 19.031 -6.383 1 86.88 3 GLU B N 1
ATOM 1303 C CA . GLU B 1 3 ? -15.727 19.969 -7.035 1 86.88 3 GLU B CA 1
ATOM 1304 C C . GLU B 1 3 ? -14.883 20.719 -6.012 1 86.88 3 GLU B C 1
ATOM 1306 O O . GLU B 1 3 ? -13.688 20.938 -6.223 1 86.88 3 GLU B O 1
ATOM 1311 N N . LEU B 1 4 ? -15.492 21.016 -4.898 1 92.81 4 LEU B N 1
ATOM 1312 C CA . LEU B 1 4 ? -14.781 21.781 -3.879 1 92.81 4 LEU B CA 1
ATOM 1313 C C . LEU B 1 4 ? -13.68 20.938 -3.238 1 92.81 4 LEU B C 1
ATOM 1315 O O . LEU B 1 4 ? -12.586 21.453 -2.98 1 92.81 4 LEU B O 1
ATOM 1319 N N . THR B 1 5 ? -13.992 19.75 -3.043 1 95.69 5 THR B N 1
ATOM 1320 C CA . THR B 1 5 ? -12.992 18.844 -2.488 1 95.69 5 THR B CA 1
ATOM 1321 C C . THR B 1 5 ? -11.789 18.734 -3.418 1 95.69 5 THR B C 1
ATOM 1323 O O . THR B 1 5 ? -10.641 18.828 -2.973 1 95.69 5 THR B O 1
ATOM 1326 N N . GLY B 1 6 ? -12.078 18.547 -4.648 1 96.69 6 GLY B N 1
ATOM 1327 C CA . GLY B 1 6 ? -11.008 18.453 -5.625 1 96.69 6 GLY B CA 1
ATOM 1328 C C . GLY B 1 6 ? -10.117 19.688 -5.645 1 96.69 6 GLY B C 1
ATOM 1329 O O . GLY B 1 6 ? -8.891 19.578 -5.699 1 96.69 6 GLY B O 1
ATOM 1330 N N . LEU B 1 7 ? -10.688 20.844 -5.586 1 97 7 LEU B N 1
ATOM 1331 C CA . LEU B 1 7 ? -9.945 22.094 -5.594 1 97 7 LEU B CA 1
ATOM 1332 C C . LEU B 1 7 ? -9.086 22.234 -4.336 1 97 7 LEU B C 1
ATOM 1334 O O . LEU B 1 7 ? -7.938 22.672 -4.406 1 97 7 LEU B O 1
ATOM 1338 N N . PHE B 1 8 ? -9.664 21.859 -3.271 1 98.31 8 PHE B N 1
ATOM 1339 C CA . PHE B 1 8 ? -8.953 21.938 -2.002 1 98.31 8 PHE B CA 1
ATOM 1340 C C . PHE B 1 8 ? -7.746 21 -2.006 1 98.31 8 PHE B C 1
ATOM 1342 O O . PHE B 1 8 ? -6.645 21.391 -1.616 1 98.31 8 PHE B O 1
ATOM 1349 N N . LEU B 1 9 ? -7.941 19.797 -2.471 1 98.44 9 LEU B N 1
ATOM 1350 C CA . LEU B 1 9 ? -6.855 18.828 -2.541 1 98.44 9 LEU B CA 1
ATOM 1351 C C . LEU B 1 9 ? -5.793 19.266 -3.539 1 98.44 9 LEU B C 1
ATOM 1353 O O . LEU B 1 9 ? -4.594 19.109 -3.285 1 98.44 9 LEU B O 1
ATOM 1357 N N . THR B 1 10 ? -6.211 19.844 -4.602 1 97.94 10 THR B N 1
ATOM 1358 C CA . THR B 1 10 ? -5.266 20.328 -5.598 1 97.94 10 THR B CA 1
ATOM 1359 C C . THR B 1 10 ? -4.434 21.484 -5.027 1 97.94 10 THR B C 1
ATOM 1361 O O . THR B 1 10 ? -3.225 21.547 -5.262 1 97.94 10 THR B O 1
ATOM 1364 N N . ALA B 1 11 ? -5.051 22.359 -4.367 1 98.38 11 ALA B N 1
ATOM 1365 C CA . ALA B 1 11 ? -4.328 23.453 -3.73 1 98.38 11 ALA B CA 1
ATOM 1366 C C . ALA B 1 11 ? -3.271 22.938 -2.764 1 98.38 11 ALA B C 1
ATOM 1368 O O . ALA B 1 11 ? -2.152 23.453 -2.713 1 98.38 11 ALA B O 1
ATOM 1369 N N . ALA B 1 12 ? -3.6 21.922 -1.986 1 98.62 12 ALA B N 1
ATOM 1370 C CA . ALA B 1 12 ? -2.654 21.312 -1.059 1 98.62 12 ALA B CA 1
ATOM 1371 C C . ALA B 1 12 ? -1.49 20.672 -1.808 1 98.62 12 ALA B C 1
ATOM 1373 O O . ALA B 1 12 ? -0.335 20.781 -1.395 1 98.62 12 ALA B O 1
ATOM 1374 N N . GLU B 1 13 ? -1.805 20 -2.867 1 98.25 13 GLU B N 1
ATOM 1375 C CA . GLU B 1 13 ? -0.818 19.328 -3.707 1 98.25 13 GLU B CA 1
ATOM 1376 C C . GLU B 1 13 ? 0.162 20.328 -4.316 1 98.25 13 GLU B C 1
ATOM 1378 O O . GLU B 1 13 ? 1.37 20.078 -4.336 1 98.25 13 GLU B O 1
ATOM 1383 N N . GLU B 1 14 ? -0.385 21.438 -4.707 1 98 14 GLU B N 1
ATOM 1384 C CA . GLU B 1 14 ? 0.401 22.422 -5.457 1 98 14 GLU B CA 1
ATOM 1385 C C . GLU B 1 14 ? 1.066 23.422 -4.523 1 98 14 GLU B C 1
ATOM 1387 O O . GLU B 1 14 ? 1.909 24.219 -4.953 1 98 14 GLU B O 1
ATOM 1392 N N . GLY B 1 15 ? 0.668 23.469 -3.342 1 98.12 15 GLY B N 1
ATOM 1393 C CA . GLY B 1 15 ? 1.272 24.375 -2.377 1 98.12 15 GLY B CA 1
ATOM 1394 C C . GLY B 1 15 ? 0.652 25.766 -2.387 1 98.12 15 GLY B C 1
ATOM 1395 O O . GLY B 1 15 ? 1.315 26.75 -2.057 1 98.12 15 GLY B O 1
ATOM 1396 N N . ASP B 1 16 ? -0.541 25.797 -2.918 1 98.19 16 ASP B N 1
ATOM 1397 C CA . ASP B 1 16 ? -1.25 27.078 -2.914 1 98.19 16 ASP B CA 1
ATOM 1398 C C . ASP B 1 16 ? -1.851 27.375 -1.542 1 98.19 16 ASP B C 1
ATOM 1400 O O . ASP B 1 16 ? -3.061 27.234 -1.347 1 98.19 16 ASP B O 1
ATOM 1404 N N . PHE B 1 17 ? -1.079 27.875 -0.707 1 97.94 17 PHE B N 1
ATOM 1405 C CA . PHE B 1 17 ? -1.419 28.062 0.697 1 97.94 17 PHE B CA 1
ATOM 1406 C C . PHE B 1 17 ? -2.537 29.094 0.846 1 97.94 17 PHE B C 1
ATOM 1408 O O . PHE B 1 17 ? -3.467 28.891 1.633 1 97.94 17 PHE B O 1
ATOM 1415 N N . ALA B 1 18 ? -2.469 30.109 0.122 1 98 18 ALA B N 1
ATOM 1416 C CA . ALA B 1 18 ? -3.482 31.156 0.191 1 98 18 ALA B CA 1
ATOM 1417 C C . ALA B 1 18 ? -4.859 30.625 -0.179 1 98 18 ALA B C 1
ATOM 1419 O O . ALA B 1 18 ? -5.844 30.891 0.513 1 98 18 ALA B O 1
ATOM 1420 N N . LYS B 1 19 ? -4.891 29.891 -1.186 1 98.06 19 LYS B N 1
ATOM 1421 C CA . LYS B 1 19 ? -6.148 29.297 -1.621 1 98.06 19 LYS B CA 1
ATOM 1422 C C . LYS B 1 19 ? -6.691 28.328 -0.568 1 98.06 19 LYS B C 1
ATOM 1424 O O . LYS B 1 19 ? -7.895 28.312 -0.295 1 98.06 19 LYS B O 1
ATOM 1429 N N . LEU B 1 20 ? -5.879 27.609 0.031 1 98.19 20 LEU B N 1
ATOM 1430 C CA . LEU B 1 20 ? -6.277 26.672 1.078 1 98.19 20 LEU B CA 1
ATOM 1431 C C . LEU B 1 20 ? -6.914 27.422 2.252 1 98.19 20 LEU B C 1
ATOM 1433 O O . LEU B 1 20 ? -7.977 27.016 2.736 1 98.19 20 LEU B O 1
ATOM 1437 N N . GLN B 1 21 ? -6.203 28.422 2.648 1 98.06 21 GLN B N 1
ATOM 1438 C CA . GLN B 1 21 ? -6.695 29.188 3.785 1 98.06 21 GLN B CA 1
ATOM 1439 C C . GLN B 1 21 ? -8.062 29.797 3.488 1 98.06 21 GLN B C 1
ATOM 1441 O O . GLN B 1 21 ? -8.961 29.766 4.332 1 98.06 21 GLN B O 1
ATOM 1446 N N . GLN B 1 22 ? -8.227 30.281 2.309 1 97.94 22 GLN B N 1
ATOM 1447 C CA . GLN B 1 22 ? -9.492 30.891 1.899 1 97.94 22 GLN B CA 1
ATOM 1448 C C . GLN B 1 22 ? -10.609 29.844 1.884 1 97.94 22 GLN B C 1
ATOM 1450 O O . GLN B 1 22 ? -11.695 30.094 2.41 1 97.94 22 GLN B O 1
ATOM 1455 N N . MET B 1 23 ? -10.367 28.75 1.328 1 97.94 23 MET B N 1
ATOM 1456 C CA . MET B 1 23 ? -11.375 27.703 1.202 1 97.94 23 MET B CA 1
ATOM 1457 C C . MET B 1 23 ? -11.742 27.125 2.568 1 97.94 23 MET B C 1
ATOM 1459 O O . MET B 1 23 ? -12.914 26.875 2.842 1 97.94 23 MET B O 1
ATOM 1463 N N . TYR B 1 24 ? -10.758 27.016 3.391 1 97.56 24 TYR B N 1
ATOM 1464 C CA . TYR B 1 24 ? -10.992 26.516 4.738 1 97.56 24 TYR B CA 1
ATOM 1465 C C . TYR B 1 24 ? -11.859 27.469 5.539 1 97.56 24 TYR B C 1
ATOM 1467 O O . TYR B 1 24 ? -12.742 27.047 6.289 1 97.56 24 TYR B O 1
ATOM 1475 N N . ALA B 1 25 ? -11.562 28.719 5.41 1 97.31 25 ALA B N 1
ATOM 1476 C CA . ALA B 1 25 ? -12.336 29.734 6.121 1 97.31 25 ALA B CA 1
ATOM 1477 C C . ALA B 1 25 ? -13.812 29.641 5.758 1 97.31 25 ALA B C 1
ATOM 1479 O O . ALA B 1 25 ? -14.68 29.891 6.598 1 97.31 25 ALA B O 1
ATOM 1480 N N . ILE B 1 26 ? -14.086 29.234 4.574 1 96.62 26 ILE B N 1
ATOM 1481 C CA . ILE B 1 26 ? -15.461 29.156 4.074 1 96.62 26 ILE B CA 1
ATOM 1482 C C . ILE B 1 26 ? -16.078 27.812 4.488 1 96.62 26 ILE B C 1
ATOM 1484 O O . ILE B 1 26 ? -17.25 27.766 4.879 1 96.62 26 ILE B O 1
ATOM 1488 N N . ASN B 1 27 ? -15.32 26.781 4.465 1 97.25 27 ASN B N 1
ATOM 1489 C CA . ASN B 1 27 ? -15.828 25.438 4.762 1 97.25 27 ASN B CA 1
ATOM 1490 C C . ASN B 1 27 ? -14.781 24.594 5.469 1 97.25 27 ASN B C 1
ATOM 1492 O O . ASN B 1 27 ? -14.055 23.828 4.828 1 97.25 27 ASN B O 1
ATOM 1496 N N . PRO B 1 28 ? -14.797 24.625 6.754 1 96.81 28 PRO B N 1
ATOM 1497 C CA . PRO B 1 28 ? -13.797 23.906 7.535 1 96.81 28 PRO B CA 1
ATOM 1498 C C . PRO B 1 28 ? -13.922 22.391 7.387 1 96.81 28 PRO B C 1
ATOM 1500 O O . PRO B 1 28 ? -12.977 21.656 7.695 1 96.81 28 PRO B O 1
ATOM 1503 N N . GLU B 1 29 ? -15.031 21.859 6.852 1 96 29 GLU B N 1
ATOM 1504 C CA . GLU B 1 29 ? -15.234 20.422 6.695 1 96 29 GLU B CA 1
ATOM 1505 C C . GLU B 1 29 ? -14.32 19.859 5.617 1 96 29 GLU B C 1
ATOM 1507 O O . GLU B 1 29 ? -14.141 18.641 5.531 1 96 29 GLU B O 1
ATOM 1512 N N . LEU B 1 30 ? -13.703 20.75 4.84 1 97.12 30 LEU B N 1
ATOM 1513 C CA . LEU B 1 30 ? -12.805 20.344 3.768 1 97.12 30 LEU B CA 1
ATOM 1514 C C . LEU B 1 30 ? -11.555 19.672 4.328 1 97.12 30 LEU B C 1
ATOM 1516 O O . LEU B 1 30 ? -10.875 18.922 3.623 1 97.12 30 LEU B O 1
ATOM 1520 N N . LEU B 1 31 ? -11.32 19.938 5.602 1 96.69 31 LEU B N 1
ATOM 1521 C CA . LEU B 1 31 ? -10.133 19.391 6.254 1 96.69 31 LEU B CA 1
ATOM 1522 C C . LEU B 1 31 ? -10.141 17.875 6.234 1 96.69 31 LEU B C 1
ATOM 1524 O O . LEU B 1 31 ? -9.094 17.234 6.102 1 96.69 31 LEU B O 1
ATOM 1528 N N . MET B 1 32 ? -11.344 17.297 6.227 1 95.06 32 MET B N 1
ATOM 1529 C CA . MET B 1 32 ? -11.477 15.844 6.324 1 95.06 32 MET B CA 1
ATOM 1530 C C . MET B 1 32 ? -12.031 15.258 5.027 1 95.06 32 MET B C 1
ATOM 1532 O O . MET B 1 32 ? -12.188 14.039 4.91 1 95.06 32 MET B O 1
ATOM 1536 N N . ALA B 1 33 ? -12.289 16.141 4.113 1 95.19 33 ALA B N 1
ATOM 1537 C CA . ALA B 1 33 ? -12.898 15.688 2.869 1 95.19 33 ALA B CA 1
ATOM 1538 C C . ALA B 1 33 ? -11.953 14.773 2.094 1 95.19 33 ALA B C 1
ATOM 1540 O O . ALA B 1 33 ? -10.742 15.008 2.061 1 95.19 33 ALA B O 1
ATOM 1541 N N . GLN B 1 34 ? -12.531 13.758 1.512 1 93.12 34 GLN B N 1
ATOM 1542 C CA . GLN B 1 34 ? -11.766 12.797 0.721 1 93.12 34 GLN B CA 1
ATOM 1543 C C . GLN B 1 34 ? -12.25 12.773 -0.727 1 93.12 34 GLN B C 1
ATOM 1545 O O . GLN B 1 34 ? -13.445 12.93 -0.992 1 93.12 34 GLN B O 1
ATOM 1550 N N . ASP B 1 35 ? -11.32 12.578 -1.625 1 92.44 35 ASP B N 1
ATOM 1551 C CA . ASP B 1 35 ? -11.719 12.383 -3.016 1 92.44 35 ASP B CA 1
ATOM 1552 C C . ASP B 1 35 ? -12.117 10.938 -3.273 1 92.44 35 ASP B C 1
ATOM 1554 O O . ASP B 1 35 ? -12.305 10.164 -2.334 1 92.44 35 ASP B O 1
ATOM 1558 N N . ARG B 1 36 ? -12.312 10.633 -4.52 1 85.56 36 ARG B N 1
ATOM 1559 C CA . ARG B 1 36 ? -12.844 9.328 -4.891 1 85.56 36 ARG B CA 1
ATOM 1560 C C . ARG B 1 36 ? -11.875 8.211 -4.5 1 85.56 36 ARG B C 1
ATOM 1562 O O . ARG B 1 36 ? -12.289 7.078 -4.266 1 85.56 36 ARG B O 1
ATOM 1569 N N . ASP B 1 37 ? -10.617 8.602 -4.371 1 86.81 37 ASP B N 1
ATOM 1570 C CA . ASP B 1 37 ? -9.602 7.609 -4.039 1 86.81 37 ASP B CA 1
ATOM 1571 C C . ASP B 1 37 ? -9.273 7.633 -2.549 1 86.81 37 ASP B C 1
ATOM 1573 O O . ASP B 1 37 ? -8.367 6.93 -2.096 1 86.81 37 ASP B O 1
ATOM 1577 N N . GLY B 1 38 ? -9.914 8.5 -1.812 1 89.44 38 GLY B N 1
ATOM 1578 C CA . GLY B 1 38 ? -9.781 8.531 -0.365 1 89.44 38 GLY B CA 1
ATOM 1579 C C . GLY B 1 38 ? -8.719 9.5 0.116 1 89.44 38 GLY B C 1
ATOM 1580 O O . GLY B 1 38 ? -8.414 9.555 1.311 1 89.44 38 GLY B O 1
ATOM 1581 N N . TYR B 1 39 ? -8.141 10.203 -0.816 1 94.94 39 TYR B N 1
ATOM 1582 C CA . TYR B 1 39 ? -7.105 11.156 -0.436 1 94.94 39 TYR B CA 1
ATOM 1583 C C . TYR B 1 39 ? -7.707 12.375 0.257 1 94.94 39 TYR B C 1
ATOM 1585 O O . TYR B 1 39 ? -8.75 12.875 -0.158 1 94.94 39 TYR B O 1
ATOM 1593 N N . THR B 1 40 ? -7.035 12.812 1.22 1 97.19 40 THR B N 1
ATOM 1594 C CA . THR B 1 40 ? -7.316 14.102 1.84 1 97.19 40 THR B CA 1
ATOM 1595 C C . THR B 1 40 ? -6.285 15.141 1.418 1 97.19 40 THR B C 1
ATOM 1597 O O . THR B 1 40 ? -5.297 14.812 0.754 1 97.19 40 THR B O 1
ATOM 1600 N N . ALA B 1 41 ? -6.617 16.344 1.848 1 98.62 41 ALA B N 1
ATOM 1601 C CA . ALA B 1 41 ? -5.641 17.391 1.593 1 98.62 41 ALA B CA 1
ATOM 1602 C C . ALA B 1 41 ? -4.305 17.078 2.258 1 98.62 41 ALA B C 1
ATOM 1604 O O . ALA B 1 41 ? -3.242 17.344 1.69 1 98.62 41 ALA B O 1
ATOM 1605 N N . LEU B 1 42 ? -4.344 16.516 3.404 1 98.69 42 LEU B N 1
ATOM 1606 C CA . LEU B 1 42 ? -3.113 16.172 4.109 1 98.69 42 LEU B CA 1
ATOM 1607 C C . LEU B 1 42 ? -2.338 15.102 3.354 1 98.69 42 LEU B C 1
ATOM 1609 O O . LEU B 1 42 ? -1.112 15.18 3.244 1 98.69 42 LEU B O 1
ATOM 1613 N N . HIS B 1 43 ? -3.006 14.086 2.871 1 98.12 43 HIS B N 1
ATOM 1614 C CA . HIS B 1 43 ? -2.336 13.102 2.021 1 98.12 43 HIS B CA 1
ATOM 1615 C C . HIS B 1 43 ? -1.592 13.789 0.878 1 98.12 43 HIS B C 1
ATOM 1617 O O . HIS B 1 43 ? -0.41 13.516 0.653 1 98.12 43 HIS B O 1
ATOM 1623 N N . ARG B 1 44 ? -2.34 14.625 0.194 1 98.5 44 ARG B N 1
ATOM 1624 C CA . ARG B 1 44 ? -1.777 15.273 -0.988 1 98.5 44 ARG B CA 1
ATOM 1625 C C . ARG B 1 44 ? -0.588 16.156 -0.617 1 98.5 44 ARG B C 1
ATOM 1627 O O . ARG B 1 44 ? 0.425 16.172 -1.319 1 98.5 44 ARG B O 1
ATOM 1634 N N . ALA B 1 45 ? -0.733 16.891 0.378 1 98.75 45 ALA B N 1
ATOM 1635 C CA . ALA B 1 45 ? 0.368 17.734 0.847 1 98.75 45 ALA B CA 1
ATOM 1636 C C . ALA B 1 45 ? 1.578 16.891 1.227 1 98.75 45 ALA B C 1
ATOM 1638 O O . ALA B 1 45 ? 2.711 17.203 0.863 1 98.75 45 ALA B O 1
ATOM 1639 N N . ALA B 1 46 ? 1.36 15.789 1.951 1 98.56 46 ALA B N 1
ATOM 1640 C CA . ALA B 1 46 ? 2.428 14.891 2.385 1 98.56 46 ALA B CA 1
ATOM 1641 C C . ALA B 1 46 ? 3.096 14.219 1.189 1 98.56 46 ALA B C 1
ATOM 1643 O O . ALA B 1 46 ? 4.32 14.094 1.146 1 98.56 46 ALA B O 1
ATOM 1644 N N . TYR B 1 47 ? 2.279 13.859 0.275 1 97.31 47 TYR B N 1
ATOM 1645 C CA . TYR B 1 47 ? 2.729 13.203 -0.945 1 97.31 47 TYR B CA 1
ATOM 1646 C C . TYR B 1 47 ? 3.656 14.109 -1.745 1 97.31 47 TYR B C 1
ATOM 1648 O O . TYR B 1 47 ? 4.641 13.641 -2.326 1 97.31 47 TYR B O 1
ATOM 1656 N N . ASN B 1 48 ? 3.424 15.352 -1.651 1 97.69 48 ASN B N 1
ATOM 1657 C CA . ASN B 1 48 ? 4.125 16.297 -2.523 1 97.69 48 ASN B CA 1
ATOM 1658 C C . ASN B 1 48 ? 5.098 17.156 -1.739 1 97.69 48 ASN B C 1
ATOM 1660 O O . ASN B 1 48 ? 5.473 18.25 -2.195 1 97.69 48 ASN B O 1
ATOM 1664 N N . ASP B 1 49 ? 5.367 16.766 -0.587 1 98.12 49 ASP B N 1
ATOM 1665 C CA . ASP B 1 49 ? 6.426 17.375 0.22 1 98.12 49 ASP B CA 1
ATOM 1666 C C . ASP B 1 49 ? 6.117 18.844 0.515 1 98.12 49 ASP B C 1
ATOM 1668 O O . ASP B 1 49 ? 6.996 19.703 0.402 1 98.12 49 ASP B O 1
ATOM 1672 N N . ARG B 1 50 ? 4.883 19.109 0.786 1 98.56 50 ARG B N 1
ATOM 1673 C CA . ARG B 1 50 ? 4.473 20.453 1.159 1 98.56 50 ARG B CA 1
ATOM 1674 C C . ARG B 1 50 ? 4.559 20.656 2.668 1 98.56 50 ARG B C 1
ATOM 1676 O O . ARG B 1 50 ? 3.541 20.625 3.363 1 98.56 50 ARG B O 1
ATOM 1683 N N . ILE B 1 51 ? 5.688 21.062 3.098 1 98.56 51 ILE B N 1
ATOM 1684 C CA . ILE B 1 51 ? 6.047 21.062 4.512 1 98.56 51 ILE B CA 1
ATOM 1685 C C . ILE B 1 51 ? 5.141 22.016 5.273 1 98.56 51 ILE B C 1
ATOM 1687 O O . ILE B 1 51 ? 4.477 21.625 6.238 1 98.56 51 ILE B O 1
ATOM 1691 N N . GLN B 1 52 ? 5.008 23.188 4.816 1 98.44 52 GLN B N 1
ATOM 1692 C CA . GLN B 1 52 ? 4.242 24.219 5.52 1 98.44 52 GLN B CA 1
ATOM 1693 C C . GLN B 1 52 ? 2.752 23.891 5.516 1 98.44 52 GLN B C 1
ATOM 1695 O O . GLN B 1 52 ? 2.057 24.125 6.508 1 98.44 52 GLN B O 1
ATOM 1700 N N . ILE B 1 53 ? 2.328 23.359 4.48 1 98.75 53 ILE B N 1
ATOM 1701 C CA . ILE B 1 53 ? 0.917 23.016 4.367 1 98.75 53 ILE B CA 1
ATOM 1702 C C . ILE B 1 53 ? 0.598 21.844 5.293 1 98.75 53 ILE B C 1
ATOM 1704 O O . ILE B 1 53 ? -0.436 21.844 5.965 1 98.75 53 ILE B O 1
ATOM 1708 N N . CYS B 1 54 ? 1.472 20.875 5.348 1 98.75 54 CYS B N 1
ATOM 1709 C CA . CYS B 1 54 ? 1.276 19.766 6.273 1 98.75 54 CYS B CA 1
ATOM 1710 C C . CYS B 1 54 ? 1.159 20.266 7.707 1 98.75 54 CYS B C 1
ATOM 1712 O O . CYS B 1 54 ? 0.247 19.859 8.438 1 98.75 54 CYS B O 1
ATOM 1714 N N . LYS B 1 55 ? 2.031 21.156 8.094 1 98.62 55 LYS B N 1
ATOM 1715 C CA . LYS B 1 55 ? 2.004 21.719 9.445 1 98.62 55 LYS B CA 1
ATOM 1716 C C . LYS B 1 55 ? 0.679 22.422 9.719 1 98.62 55 LYS B C 1
ATOM 1718 O O . LYS B 1 55 ? 0.056 22.203 10.758 1 98.62 55 LYS B O 1
ATOM 1723 N N . TRP B 1 56 ? 0.292 23.188 8.766 1 98.62 56 TRP B N 1
ATOM 1724 C CA . TRP B 1 56 ? -0.927 23.969 8.93 1 98.62 56 TRP B CA 1
ATOM 1725 C C . TRP B 1 56 ? -2.15 23.062 9.023 1 98.62 56 TRP B C 1
ATOM 1727 O O . TRP B 1 56 ? -3.01 23.266 9.883 1 98.62 56 TRP B O 1
ATOM 1737 N N . LEU B 1 57 ? -2.25 22.094 8.18 1 98.69 57 LEU B N 1
ATOM 1738 C CA . LEU B 1 57 ? -3.379 21.172 8.195 1 98.69 57 LEU B CA 1
ATOM 1739 C C . LEU B 1 57 ? -3.465 20.438 9.523 1 98.69 57 LEU B C 1
ATOM 1741 O O . LEU B 1 57 ? -4.551 20.297 10.094 1 98.69 57 LEU B O 1
ATOM 1745 N N . LEU B 1 58 ? -2.365 20.016 10.031 1 98.5 58 LEU B N 1
ATOM 1746 C CA . LEU B 1 58 ? -2.338 19.312 11.312 1 98.5 58 LEU B CA 1
ATOM 1747 C C . LEU B 1 58 ? -2.756 20.25 12.445 1 98.5 58 LEU B C 1
ATOM 1749 O O . LEU B 1 58 ? -3.504 19.844 13.344 1 98.5 58 LEU B O 1
ATOM 1753 N N . GLU B 1 59 ? -2.258 21.453 12.398 1 98.06 59 GLU B N 1
ATOM 1754 C CA . GLU B 1 59 ? -2.619 22.453 13.398 1 98.06 59 GLU B CA 1
ATOM 1755 C C . GLU B 1 59 ? -4.125 22.703 13.414 1 98.06 59 GLU B C 1
ATOM 1757 O O . GLU B 1 59 ? -4.711 22.938 14.469 1 98.06 59 GLU B O 1
ATOM 1762 N N . LYS B 1 60 ? -4.75 22.609 12.266 1 98 60 LYS B N 1
ATOM 1763 C CA . LYS B 1 60 ? -6.18 22.859 12.148 1 98 60 LYS B CA 1
ATOM 1764 C C . LYS B 1 60 ? -6.996 21.625 12.516 1 98 60 LYS B C 1
ATOM 1766 O O . LYS B 1 60 ? -8.227 21.672 12.539 1 98 60 LYS B O 1
ATOM 1771 N N . GLY B 1 61 ? -6.273 20.5 12.609 1 97.69 61 GLY B N 1
ATOM 1772 C CA . GLY B 1 61 ? -6.977 19.344 13.133 1 97.69 61 GLY B CA 1
ATOM 1773 C C . GLY B 1 61 ? -7.176 18.25 12.109 1 97.69 61 GLY B C 1
ATOM 1774 O O . GLY B 1 61 ? -7.984 17.344 12.305 1 97.69 61 GLY B O 1
ATOM 1775 N N . ALA B 1 62 ? -6.516 18.359 10.977 1 97.75 62 ALA B N 1
ATOM 1776 C CA . ALA B 1 62 ? -6.574 17.25 10.031 1 97.75 62 ALA B CA 1
ATOM 1777 C C . ALA B 1 62 ? -6.16 15.938 10.695 1 97.75 62 ALA B C 1
ATOM 1779 O O . ALA B 1 62 ? -5.234 15.906 11.508 1 97.75 62 ALA B O 1
ATOM 1780 N N . ASP B 1 63 ? -6.844 14.859 10.344 1 96 63 ASP B N 1
ATOM 1781 C CA . ASP B 1 63 ? -6.539 13.539 10.891 1 96 63 ASP B CA 1
ATOM 1782 C C . ASP B 1 63 ? -5.512 12.812 10.031 1 96 63 ASP B C 1
ATOM 1784 O O . ASP B 1 63 ? -5.824 12.367 8.922 1 96 63 ASP B O 1
ATOM 1788 N N . PRO B 1 64 ? -4.316 12.648 10.562 1 97 64 PRO B N 1
ATOM 1789 C CA . PRO B 1 64 ? -3.266 12.023 9.75 1 97 64 PRO B CA 1
ATOM 1790 C C . PRO B 1 64 ? -3.43 10.508 9.641 1 97 64 PRO B C 1
ATOM 1792 O O . PRO B 1 64 ? -2.719 9.867 8.867 1 97 64 PRO B O 1
ATOM 1795 N N . GLU B 1 65 ? -4.418 9.961 10.305 1 93.44 65 GLU B N 1
ATOM 1796 C CA . GLU B 1 65 ? -4.578 8.508 10.32 1 93.44 65 GLU B CA 1
ATOM 1797 C C . GLU B 1 65 ? -5.652 8.062 9.336 1 93.44 65 GLU B C 1
ATOM 1799 O O . GLU B 1 65 ? -5.863 6.863 9.141 1 93.44 65 GLU B O 1
ATOM 1804 N N . ILE B 1 66 ? -6.332 9.078 8.719 1 90.81 66 ILE B N 1
ATOM 1805 C CA . ILE B 1 66 ? -7.281 8.711 7.668 1 90.81 66 ILE B CA 1
ATOM 1806 C C . ILE B 1 66 ? -6.562 7.938 6.566 1 90.81 66 ILE B C 1
ATOM 1808 O O . ILE B 1 66 ? -5.445 8.281 6.184 1 90.81 66 ILE B O 1
ATOM 1812 N N . ARG B 1 67 ? -7.246 6.918 6.07 1 88.56 67 ARG B N 1
ATOM 1813 C CA . ARG B 1 67 ? -6.629 6.07 5.055 1 88.56 67 ARG B CA 1
ATOM 1814 C C . ARG B 1 67 ? -7.266 6.301 3.688 1 88.56 67 ARG B C 1
ATOM 1816 O O . ARG B 1 67 ? -8.477 6.5 3.586 1 88.56 67 ARG B O 1
ATOM 1823 N N . THR B 1 68 ? -6.43 6.203 2.686 1 89.19 68 THR B N 1
ATOM 1824 C CA . THR B 1 68 ? -6.918 6.172 1.312 1 89.19 68 THR B CA 1
ATOM 1825 C C . THR B 1 68 ? -7.574 4.828 1.003 1 89.19 68 THR B C 1
ATOM 1827 O O . THR B 1 68 ? -7.59 3.932 1.846 1 89.19 68 THR B O 1
ATOM 1830 N N . CYS B 1 69 ? -8.039 4.742 -0.212 1 81.38 69 CYS B N 1
ATOM 1831 C CA . CYS B 1 69 ? -8.68 3.494 -0.617 1 81.38 69 CYS B CA 1
ATOM 1832 C C . CYS B 1 69 ? -7.672 2.355 -0.68 1 81.38 69 CYS B C 1
ATOM 1834 O O . CYS B 1 69 ? -8.031 1.191 -0.497 1 81.38 69 CYS B O 1
ATOM 1836 N N . ASP B 1 70 ? -6.371 2.748 -0.819 1 83.56 70 ASP B N 1
ATOM 1837 C CA . ASP B 1 70 ? -5.32 1.736 -0.859 1 83.56 70 ASP B CA 1
ATOM 1838 C C . ASP B 1 70 ? -4.742 1.493 0.532 1 83.56 70 ASP B C 1
ATOM 1840 O O . ASP B 1 70 ? -3.762 0.759 0.682 1 83.56 70 ASP B O 1
ATOM 1844 N N . GLY B 1 71 ? -5.234 2.275 1.448 1 86.06 71 GLY B N 1
ATOM 1845 C CA . GLY B 1 71 ? -4.859 2.027 2.832 1 86.06 71 GLY B CA 1
ATOM 1846 C C . GLY B 1 71 ? -3.754 2.939 3.324 1 86.06 71 GLY B C 1
ATOM 1847 O O . GLY B 1 71 ? -3.291 2.809 4.457 1 86.06 71 GLY B O 1
ATOM 1848 N N . TRP B 1 72 ? -3.35 3.895 2.521 1 91 72 TRP B N 1
ATOM 1849 C CA . TRP B 1 72 ? -2.213 4.734 2.885 1 91 72 TRP B CA 1
ATOM 1850 C C . TRP B 1 72 ? -2.639 5.84 3.848 1 91 72 TRP B C 1
ATOM 1852 O O . TRP B 1 72 ? -3.684 6.465 3.66 1 91 72 TRP B O 1
ATOM 1862 N N . THR B 1 73 ? -1.863 6.02 4.848 1 94.12 73 THR B N 1
ATOM 1863 C CA . THR B 1 73 ? -1.959 7.227 5.664 1 94.12 73 THR B CA 1
ATOM 1864 C C . THR B 1 73 ? -1.057 8.328 5.109 1 94.12 73 THR B C 1
ATOM 1866 O O . THR B 1 73 ? -0.318 8.109 4.148 1 94.12 73 THR B O 1
ATOM 1869 N N . ALA B 1 74 ? -1.184 9.469 5.793 1 97.56 74 ALA B N 1
ATOM 1870 C CA . ALA B 1 74 ? -0.293 10.562 5.398 1 97.56 74 ALA B CA 1
ATOM 1871 C C . ALA B 1 74 ? 1.17 10.156 5.547 1 97.56 74 ALA B C 1
ATOM 1873 O O . ALA B 1 74 ? 2.018 10.555 4.742 1 97.56 74 ALA B O 1
ATOM 1874 N N . LEU B 1 75 ? 1.48 9.344 6.555 1 97.62 75 LEU B N 1
ATOM 1875 C CA . LEU B 1 75 ? 2.852 8.891 6.77 1 97.62 75 LEU B CA 1
ATOM 1876 C C . LEU B 1 75 ? 3.303 7.973 5.641 1 97.62 75 LEU B C 1
ATOM 1878 O O . LEU B 1 75 ? 4.449 8.047 5.191 1 97.62 75 LEU B O 1
ATOM 1882 N N . HIS B 1 76 ? 2.439 7.117 5.223 1 95.31 76 HIS B N 1
ATOM 1883 C CA . HIS B 1 76 ? 2.764 6.281 4.074 1 95.31 76 HIS B CA 1
ATOM 1884 C C . HIS B 1 76 ? 3.127 7.125 2.857 1 95.31 76 HIS B C 1
ATOM 1886 O O . HIS B 1 76 ? 4.117 6.848 2.176 1 95.31 76 HIS B O 1
ATOM 1892 N N . CYS B 1 77 ? 2.338 8.148 2.596 1 96.25 77 CYS B N 1
ATOM 1893 C CA . CYS B 1 77 ? 2.58 9.031 1.466 1 96.25 77 CYS B CA 1
ATOM 1894 C C . CYS B 1 77 ? 3.965 9.664 1.555 1 96.25 77 CYS B C 1
ATOM 1896 O O . CYS B 1 77 ? 4.73 9.633 0.589 1 96.25 77 CYS B O 1
ATOM 1898 N N . ALA B 1 78 ? 4.238 10.219 2.652 1 97.88 78 ALA B N 1
ATOM 1899 C CA . ALA B 1 78 ? 5.504 10.922 2.852 1 97.88 78 ALA B CA 1
ATOM 1900 C C . ALA B 1 78 ? 6.684 9.953 2.771 1 97.88 78 ALA B C 1
ATOM 1902 O O . ALA B 1 78 ? 7.727 10.289 2.209 1 97.88 78 ALA B O 1
ATOM 1903 N N . ALA B 1 79 ? 6.531 8.789 3.32 1 96.44 79 ALA B N 1
ATOM 1904 C CA . ALA B 1 79 ? 7.594 7.781 3.326 1 96.44 79 ALA B CA 1
ATOM 1905 C C . ALA B 1 79 ? 7.887 7.285 1.912 1 96.44 79 ALA B C 1
ATOM 1907 O O . ALA B 1 79 ? 9.047 7.125 1.534 1 96.44 79 ALA B O 1
ATOM 1908 N N . PHE B 1 80 ? 6.879 7.133 1.2 1 93.75 80 PHE B N 1
ATOM 1909 C CA . PHE B 1 80 ? 7.004 6.605 -0.153 1 93.75 80 PHE B CA 1
ATOM 1910 C C . PHE B 1 80 ? 7.906 7.496 -0.999 1 93.75 80 PHE B C 1
ATOM 1912 O O . PHE B 1 80 ? 8.727 6.996 -1.771 1 93.75 80 PHE B O 1
ATOM 1919 N N . TRP B 1 81 ? 7.84 8.766 -0.83 1 95.06 81 TRP B N 1
ATOM 1920 C CA . TRP B 1 81 ? 8.602 9.711 -1.645 1 95.06 81 TRP B CA 1
ATOM 1921 C C . TRP B 1 81 ? 9.805 10.25 -0.873 1 95.06 81 TRP B C 1
ATOM 1923 O O . TRP B 1 81 ? 10.453 11.203 -1.306 1 95.06 81 TRP B O 1
ATOM 1933 N N . ALA B 1 82 ? 10.031 9.711 0.292 1 96.62 82 ALA B N 1
ATOM 1934 C CA . ALA B 1 82 ? 11.172 10.086 1.129 1 96.62 82 ALA B CA 1
ATOM 1935 C C . ALA B 1 82 ? 11.117 11.562 1.5 1 96.62 82 ALA B C 1
ATOM 1937 O O . ALA B 1 82 ? 12.141 12.25 1.497 1 96.62 82 ALA B O 1
ATOM 1938 N N . ASN B 1 83 ? 9.938 12.023 1.711 1 97.75 83 ASN B N 1
ATOM 1939 C CA . ASN B 1 83 ? 9.773 13.391 2.193 1 97.75 83 ASN B CA 1
ATOM 1940 C C . ASN B 1 83 ? 10.102 13.508 3.678 1 97.75 83 ASN B C 1
ATOM 1942 O O . ASN B 1 83 ? 9.203 1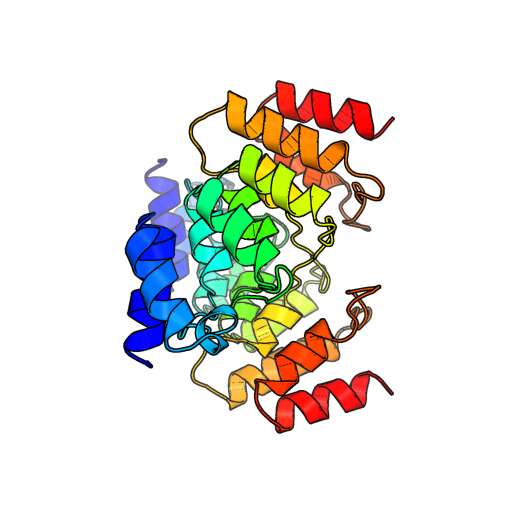3.664 4.508 1 97.75 83 ASN B O 1
ATOM 1946 N N . TYR B 1 84 ? 11.344 13.531 3.965 1 98.19 84 TYR B N 1
ATOM 1947 C CA . TYR B 1 84 ? 11.852 13.289 5.316 1 98.19 84 TYR B CA 1
ATOM 1948 C C . TYR B 1 84 ? 11.383 14.383 6.27 1 98.19 84 TYR B C 1
ATOM 1950 O O . TYR B 1 84 ? 11.125 14.117 7.445 1 98.19 84 TYR B O 1
ATOM 1958 N N . GLU B 1 85 ? 11.242 15.586 5.816 1 98.56 85 GLU B N 1
ATOM 1959 C CA . GLU B 1 85 ? 10.781 16.641 6.703 1 98.56 85 GLU B CA 1
ATOM 1960 C C . GLU B 1 85 ? 9.312 16.453 7.074 1 98.56 85 GLU B C 1
ATOM 1962 O O . GLU B 1 85 ? 8.922 16.672 8.219 1 98.56 85 GLU B O 1
ATOM 1967 N N . VAL B 1 86 ? 8.531 16.062 6.105 1 98.75 86 VAL B N 1
ATOM 1968 C CA . VAL B 1 86 ? 7.121 15.781 6.367 1 98.75 86 VAL B CA 1
ATOM 1969 C C . VAL B 1 86 ? 6.992 14.57 7.293 1 98.75 86 VAL B C 1
ATOM 1971 O O . VAL B 1 86 ? 6.168 14.57 8.211 1 98.75 86 VAL B O 1
ATOM 1974 N N . VAL B 1 87 ? 7.836 13.594 7.055 1 98.56 87 VAL B N 1
ATOM 1975 C CA . VAL B 1 87 ? 7.879 12.43 7.934 1 98.56 87 VAL B CA 1
ATOM 1976 C C . VAL B 1 87 ? 8.148 12.867 9.367 1 98.56 87 VAL B C 1
ATOM 1978 O O . VAL B 1 87 ? 7.441 12.461 10.297 1 98.56 87 VAL B O 1
ATOM 1981 N N . ALA B 1 88 ? 9.094 13.742 9.539 1 98.5 88 ALA B N 1
ATOM 1982 C CA . ALA B 1 88 ? 9.438 14.234 10.875 1 98.5 88 ALA B CA 1
ATOM 1983 C C . ALA B 1 88 ? 8.258 14.953 11.516 1 98.5 88 ALA B C 1
ATOM 1985 O O . ALA B 1 88 ? 7.965 14.75 12.695 1 98.5 88 ALA B O 1
ATOM 1986 N N . ILE B 1 89 ? 7.598 15.719 10.773 1 98.44 89 ILE B N 1
ATOM 1987 C CA . ILE B 1 89 ? 6.449 16.484 11.258 1 98.44 89 ILE B CA 1
ATOM 1988 C C . ILE B 1 89 ? 5.348 15.523 11.703 1 98.44 89 ILE B C 1
ATOM 1990 O O . ILE B 1 89 ? 4.766 15.695 12.781 1 98.44 89 ILE B O 1
ATOM 1994 N N . LEU B 1 90 ? 5.102 14.547 10.906 1 98.5 90 LEU B N 1
ATOM 1995 C CA . LEU B 1 90 ? 4.051 13.578 11.219 1 98.5 90 LEU B CA 1
ATOM 1996 C C . LEU B 1 90 ? 4.41 12.766 12.453 1 98.5 90 LEU B C 1
ATOM 1998 O O . LEU B 1 90 ? 3.568 12.547 13.328 1 98.5 90 LEU B O 1
ATOM 2002 N N . LEU B 1 91 ? 5.633 12.359 12.562 1 97.81 91 LEU B N 1
ATOM 2003 C CA . LEU B 1 91 ? 6.078 11.578 13.711 1 97.81 91 LEU B CA 1
ATOM 2004 C C . LEU B 1 91 ? 5.996 12.406 14.992 1 97.81 91 LEU B C 1
ATOM 2006 O O . LEU B 1 91 ? 5.555 11.914 16.031 1 97.81 91 LEU B O 1
ATOM 2010 N N . ARG B 1 92 ? 6.387 13.648 14.898 1 96.88 92 ARG B N 1
ATOM 2011 C CA . ARG B 1 92 ? 6.301 14.547 16.047 1 96.88 92 ARG B CA 1
ATOM 2012 C C . ARG B 1 92 ? 4.852 14.758 16.469 1 96.88 92 ARG B C 1
ATOM 2014 O O . ARG B 1 92 ? 4.562 14.922 17.656 1 96.88 92 ARG B O 1
ATOM 2021 N N . HIS B 1 93 ? 3.979 14.758 15.516 1 96.88 93 HIS B N 1
ATOM 2022 C CA . HIS B 1 93 ? 2.557 14.93 15.789 1 96.88 93 HIS B CA 1
ATOM 2023 C C . HIS B 1 93 ? 1.982 13.703 16.5 1 96.88 93 HIS B C 1
ATOM 2025 O O . HIS B 1 93 ? 0.899 13.773 17.078 1 96.88 93 HIS B O 1
ATOM 2031 N N . GLY B 1 94 ? 2.734 12.578 16.297 1 95.69 94 GLY B N 1
ATOM 2032 C CA . GLY B 1 94 ? 2.346 11.414 17.078 1 95.69 94 GLY B CA 1
ATOM 2033 C C . GLY B 1 94 ? 1.577 10.391 16.266 1 95.69 94 GLY B C 1
ATOM 2034 O O . GLY B 1 94 ? 0.748 9.656 16.812 1 95.69 94 GLY B O 1
ATOM 2035 N N . VAL B 1 95 ? 1.79 10.297 15.016 1 94.88 95 VAL B N 1
ATOM 2036 C CA . VAL B 1 95 ? 1.118 9.312 14.172 1 94.88 95 VAL B CA 1
ATOM 2037 C C . VAL B 1 95 ? 1.627 7.91 14.516 1 94.88 95 VAL B C 1
ATOM 2039 O O . VAL B 1 95 ? 2.691 7.762 15.117 1 94.88 95 VAL B O 1
ATOM 2042 N N . ASN B 1 96 ? 0.816 6.918 14.141 1 92.38 96 ASN B N 1
ATOM 2043 C CA . ASN B 1 96 ? 1.24 5.531 14.305 1 92.38 96 ASN B CA 1
ATOM 2044 C C . ASN B 1 96 ? 2.305 5.148 13.273 1 92.38 96 ASN B C 1
ATOM 2046 O O . ASN B 1 96 ? 1.999 4.957 12.102 1 92.38 96 ASN B O 1
ATOM 2050 N N . VAL B 1 97 ? 3.562 4.977 13.734 1 93.75 97 VAL B N 1
ATOM 2051 C CA . VAL B 1 97 ? 4.703 4.711 12.859 1 93.75 97 VAL B CA 1
ATOM 2052 C C . VAL B 1 97 ? 4.586 3.312 12.266 1 93.75 97 VAL B C 1
ATOM 2054 O O . VAL B 1 97 ? 5.215 3.01 11.25 1 93.75 97 VAL B O 1
ATOM 2057 N N . ASN B 1 98 ? 3.74 2.514 12.875 1 89.69 98 ASN B N 1
ATOM 2058 C CA . ASN B 1 98 ? 3.609 1.125 12.445 1 89.69 98 ASN B CA 1
ATOM 2059 C C . ASN B 1 98 ? 2.271 0.877 11.75 1 89.69 98 ASN B C 1
ATOM 2061 O O . ASN B 1 98 ? 1.794 -0.257 11.703 1 89.69 98 ASN B O 1
ATOM 2065 N N . SER B 1 99 ? 1.645 1.976 11.344 1 88.06 99 SER B N 1
ATOM 2066 C CA . SER B 1 99 ? 0.385 1.788 10.633 1 88.06 99 SER B CA 1
ATOM 2067 C C . SER B 1 99 ? 0.539 0.792 9.484 1 88.06 99 SER B C 1
ATOM 2069 O O . SER B 1 99 ? 1.336 1.01 8.57 1 88.06 99 SER B O 1
ATOM 2071 N N . LYS B 1 100 ? -0.203 -0.28 9.508 1 87.06 100 LYS B N 1
ATOM 2072 C CA . LYS B 1 100 ? 0.016 -1.361 8.555 1 87.06 100 LYS B CA 1
ATOM 2073 C C . LYS B 1 100 ? -1.11 -1.423 7.527 1 87.06 100 LYS B C 1
ATOM 2075 O O . LYS B 1 100 ? -2.258 -1.09 7.832 1 87.06 100 LYS B O 1
ATOM 2080 N N . ILE B 1 101 ? -0.797 -1.864 6.406 1 88.81 101 ILE B N 1
ATOM 2081 C CA . ILE B 1 101 ? -1.744 -2.219 5.355 1 88.81 101 ILE B CA 1
ATOM 2082 C C . ILE B 1 101 ? -1.658 -3.717 5.07 1 88.81 101 ILE B C 1
ATOM 2084 O O . ILE B 1 101 ? -0.581 -4.238 4.773 1 88.81 101 ILE B O 1
ATOM 2088 N N . VAL B 1 102 ? -2.768 -4.359 5.246 1 89.69 102 VAL B N 1
ATOM 2089 C CA . VAL B 1 102 ? -2.826 -5.785 4.938 1 89.69 102 VAL B CA 1
ATOM 2090 C C . VAL B 1 102 ? -3.818 -6.031 3.805 1 89.69 102 VAL B C 1
ATOM 2092 O O . VAL B 1 102 ? -4.633 -5.16 3.484 1 89.69 102 VAL B O 1
ATOM 2095 N N . PRO B 1 103 ? -3.783 -7.172 3.193 1 92.44 103 PRO B N 1
ATOM 2096 C CA . PRO B 1 103 ? -4.684 -7.461 2.074 1 92.44 103 PRO B CA 1
ATOM 2097 C C . PRO B 1 103 ? -6.152 -7.25 2.43 1 92.44 103 PRO B C 1
ATOM 2099 O O . PRO B 1 103 ? -6.93 -6.785 1.593 1 92.44 103 PRO B O 1
ATOM 2102 N N . LEU B 1 104 ? -6.523 -7.531 3.607 1 91.69 104 LEU B N 1
ATOM 2103 C CA . LEU B 1 104 ? -7.906 -7.375 4.043 1 91.69 104 LEU B CA 1
ATOM 2104 C C . LEU B 1 104 ? -8.352 -5.922 3.939 1 91.69 104 LEU B C 1
ATOM 2106 O O . LEU B 1 104 ? -9.492 -5.641 3.562 1 91.69 104 LEU B O 1
ATOM 2110 N N . HIS B 1 105 ? -7.477 -5.008 4.234 1 87.69 105 HIS B N 1
ATOM 2111 C CA . HIS B 1 105 ? -7.793 -3.594 4.074 1 87.69 105 HIS B CA 1
ATOM 2112 C C . HIS B 1 105 ? -8.148 -3.268 2.629 1 87.69 105 HIS B C 1
ATOM 2114 O O . HIS B 1 105 ? -9.117 -2.555 2.367 1 87.69 105 HIS B O 1
ATOM 2120 N N . LEU B 1 106 ? -7.379 -3.814 1.803 1 90.5 106 LEU B N 1
ATOM 2121 C CA . LEU B 1 106 ? -7.547 -3.531 0.382 1 90.5 106 LEU B CA 1
ATOM 2122 C C . LEU B 1 106 ? -8.836 -4.156 -0.148 1 90.5 106 LEU B C 1
ATOM 2124 O O . LEU B 1 106 ? -9.523 -3.555 -0.976 1 90.5 106 LEU B O 1
ATOM 2128 N N . ALA B 1 107 ? -9.133 -5.301 0.348 1 92.5 107 ALA B N 1
ATOM 2129 C CA . ALA B 1 107 ? -10.352 -5.988 -0.075 1 92.5 107 ALA B CA 1
ATOM 2130 C C . ALA B 1 107 ? -11.594 -5.227 0.376 1 92.5 107 ALA B C 1
ATOM 2132 O O . ALA B 1 107 ? -12.562 -5.117 -0.373 1 92.5 107 ALA B O 1
ATOM 2133 N N . ILE B 1 108 ? -11.57 -4.719 1.552 1 89 108 ILE B N 1
ATOM 2134 C CA . ILE B 1 108 ? -12.703 -4.004 2.123 1 89 108 ILE B CA 1
ATOM 2135 C C . ILE B 1 108 ? -12.969 -2.732 1.32 1 89 108 ILE B C 1
ATOM 2137 O O . ILE B 1 108 ? -14.125 -2.387 1.057 1 89 108 ILE B O 1
ATOM 2141 N N . ASN B 1 109 ? -11.945 -2.105 0.845 1 84.69 109 ASN B N 1
ATOM 2142 C CA . ASN B 1 109 ? -12.078 -0.855 0.104 1 84.69 109 ASN B CA 1
ATOM 2143 C C . ASN B 1 109 ? -11.828 -1.059 -1.388 1 84.69 109 ASN B C 1
ATOM 2145 O O . ASN B 1 109 ? -11.391 -0.137 -2.08 1 84.69 109 ASN B O 1
ATOM 2149 N N . SER B 1 110 ? -12.031 -2.197 -1.78 1 87.31 110 SER B N 1
ATOM 2150 C CA . SER B 1 110 ? -11.703 -2.588 -3.146 1 87.31 110 SER B CA 1
ATOM 2151 C C . SER B 1 110 ? -12.25 -1.588 -4.156 1 87.31 110 SER B C 1
ATOM 2153 O O . SER B 1 110 ? -13.359 -1.07 -3.986 1 87.31 110 SER B O 1
ATOM 2155 N N . SER B 1 111 ? -11.492 -1.33 -5.145 1 78.38 111 SER B N 1
ATOM 2156 C CA . SER B 1 111 ? -11.898 -0.475 -6.258 1 78.38 111 SER B CA 1
ATOM 2157 C C . SER B 1 111 ? -12.766 -1.236 -7.254 1 78.38 111 SER B C 1
ATOM 2159 O O . SER B 1 111 ? -13.219 -0.667 -8.25 1 78.38 111 SER B O 1
ATOM 2161 N N . SER B 1 112 ? -12.961 -2.467 -7.016 1 84.19 112 SER B N 1
ATOM 2162 C CA . SER B 1 112 ? -13.797 -3.273 -7.902 1 84.19 112 SER B CA 1
ATOM 2163 C C . SER B 1 112 ? -15.25 -2.807 -7.875 1 84.19 112 SER B C 1
ATOM 2165 O O . SER B 1 112 ? -15.773 -2.471 -6.812 1 84.19 112 SER B O 1
ATOM 2167 N N . GLU B 1 113 ? -15.867 -2.811 -9 1 85.75 113 GLU B N 1
ATOM 2168 C CA . GLU B 1 113 ? -17.281 -2.459 -9.094 1 85.75 113 GLU B CA 1
ATOM 2169 C C . GLU B 1 113 ? -18.172 -3.672 -8.828 1 85.75 113 GLU B C 1
ATOM 2171 O O . GLU B 1 113 ? -19.391 -3.537 -8.68 1 85.75 113 GLU B O 1
ATOM 2176 N N . ASP B 1 114 ? -17.578 -4.801 -8.789 1 92.38 114 ASP B N 1
ATOM 2177 C CA . ASP B 1 114 ? -18.328 -6.027 -8.547 1 92.38 114 ASP B CA 1
ATOM 2178 C C . ASP B 1 114 ? -18.484 -6.293 -7.047 1 92.38 114 ASP B C 1
ATOM 2180 O O . ASP B 1 114 ? -17.562 -6.84 -6.422 1 92.38 114 ASP B O 1
ATOM 2184 N N . LYS B 1 115 ? -19.672 -6.07 -6.59 1 91.25 115 LYS B N 1
ATOM 2185 C CA . LYS B 1 115 ? -19.922 -6.137 -5.156 1 91.25 115 LYS B CA 1
ATOM 2186 C C . LYS B 1 115 ? -19.875 -7.574 -4.652 1 91.25 115 LYS B C 1
ATOM 2188 O O . LYS B 1 115 ? -19.469 -7.828 -3.52 1 91.25 115 LYS B O 1
ATOM 2193 N N . HIS B 1 116 ? -20.312 -8.375 -5.496 1 95.25 116 HIS B N 1
ATOM 2194 C CA . HIS B 1 116 ? -20.281 -9.781 -5.105 1 95.25 116 HIS B CA 1
ATOM 2195 C C . HIS B 1 116 ? -18.859 -10.297 -5.004 1 95.25 116 HIS B C 1
ATOM 2197 O O . HIS B 1 116 ? -18.516 -11.008 -4.059 1 95.25 116 HIS B O 1
ATOM 2203 N N . LYS B 1 117 ? -18 -9.945 -5.883 1 96.31 117 LYS B N 1
ATOM 2204 C CA . LYS B 1 117 ? -16.594 -10.352 -5.84 1 96.31 117 LYS B CA 1
ATOM 2205 C C . LYS B 1 117 ? -15.898 -9.766 -4.617 1 96.31 117 LYS B C 1
ATOM 2207 O O . LYS B 1 117 ? -15.078 -10.43 -3.982 1 96.31 117 LYS B O 1
ATOM 2212 N N . GLN B 1 118 ? -16.25 -8.539 -4.355 1 94.94 118 GLN B N 1
ATOM 2213 C CA . GLN B 1 118 ? -15.672 -7.926 -3.166 1 94.94 118 GLN B CA 1
ATOM 2214 C C . GLN B 1 118 ? -16.062 -8.688 -1.903 1 94.94 118 GLN B C 1
ATOM 2216 O O . GLN B 1 118 ? -15.211 -8.977 -1.057 1 94.94 118 GLN B O 1
ATOM 2221 N N . TYR B 1 119 ? -17.344 -9.008 -1.854 1 95 119 TYR B N 1
ATOM 2222 C CA . TYR B 1 119 ? -17.844 -9.734 -0.695 1 95 119 TYR B CA 1
ATOM 2223 C C . TYR B 1 119 ? -17.109 -11.062 -0.534 1 95 119 TYR B C 1
ATOM 2225 O O . TYR B 1 119 ? -16.656 -11.398 0.559 1 95 119 TYR B O 1
ATOM 2233 N N . LEU B 1 120 ? -16.984 -11.742 -1.54 1 97.19 120 LEU B N 1
ATOM 2234 C CA . LEU B 1 120 ? -16.328 -13.055 -1.497 1 97.19 120 LEU B CA 1
ATOM 2235 C C . LEU B 1 120 ? -14.859 -12.914 -1.136 1 97.19 120 LEU B C 1
ATOM 2237 O O . LEU B 1 120 ? -14.32 -13.75 -0.401 1 97.19 120 LEU B O 1
ATOM 2241 N N . THR B 1 121 ? -14.195 -11.953 -1.671 1 97.44 121 THR B N 1
ATOM 2242 C CA . THR B 1 121 ? -12.789 -11.719 -1.359 1 97.44 121 THR B CA 1
ATOM 2243 C C . THR B 1 121 ? -12.602 -11.492 0.138 1 97.44 121 THR B C 1
ATOM 2245 O O . THR B 1 121 ? -11.742 -12.117 0.761 1 97.44 121 THR B O 1
ATOM 2248 N N . VAL B 1 122 ? -13.406 -10.625 0.667 1 94.69 122 VAL B N 1
ATOM 2249 C CA . VAL B 1 122 ? -13.328 -10.352 2.098 1 94.69 122 VAL B CA 1
ATOM 2250 C C . VAL B 1 122 ? -13.609 -11.625 2.889 1 94.69 122 VAL B C 1
ATOM 2252 O O . VAL B 1 122 ? -12.891 -11.945 3.834 1 94.69 122 VAL B O 1
ATOM 2255 N N . LYS B 1 123 ? -14.609 -12.312 2.482 1 95.94 123 LYS B N 1
ATOM 2256 C CA . LYS B 1 123 ? -15 -13.547 3.16 1 95.94 123 LYS B CA 1
ATOM 2257 C C . LYS B 1 123 ? -13.852 -14.562 3.148 1 95.94 123 LYS B C 1
ATOM 2259 O O . LYS B 1 123 ? -13.531 -15.148 4.184 1 95.94 123 LYS B O 1
ATOM 2264 N N . TYR B 1 124 ? -13.211 -14.75 2.053 1 97.44 124 TYR B N 1
ATOM 2265 C CA . TYR B 1 124 ? -12.125 -15.719 1.935 1 97.44 124 TYR B CA 1
ATOM 2266 C C . TYR B 1 124 ? -10.945 -15.336 2.826 1 97.44 124 TYR B C 1
ATOM 2268 O O . TYR B 1 124 ? -10.344 -16.188 3.479 1 97.44 124 TYR B O 1
ATOM 2276 N N . LEU B 1 125 ? -10.648 -14.109 2.857 1 95.81 125 LEU B N 1
ATOM 2277 C CA . LEU B 1 125 ? -9.562 -13.641 3.707 1 95.81 125 LEU B CA 1
ATOM 2278 C C . LEU B 1 125 ? -9.891 -13.867 5.18 1 95.81 125 LEU B C 1
ATOM 2280 O O . LEU B 1 125 ? -9.047 -14.344 5.941 1 95.81 125 LEU B O 1
ATOM 2284 N N . LEU B 1 126 ? -11.086 -13.578 5.547 1 93.44 126 LEU B N 1
ATOM 2285 C CA . LEU B 1 126 ? -11.508 -13.688 6.938 1 93.44 126 LEU B CA 1
ATOM 2286 C C . LEU B 1 126 ? -11.555 -15.148 7.375 1 93.44 126 LEU B C 1
ATOM 2288 O O . LEU B 1 126 ? -11.305 -15.461 8.539 1 93.44 126 LEU B O 1
ATOM 2292 N N . GLU B 1 127 ? -11.812 -15.992 6.461 1 94.81 127 GLU B N 1
ATOM 2293 C CA . GLU B 1 127 ? -11.953 -17.406 6.777 1 94.81 127 GLU B CA 1
ATOM 2294 C C . GLU B 1 127 ? -10.586 -18.094 6.871 1 94.81 127 GLU B C 1
ATOM 2296 O O . GLU B 1 127 ? -10.477 -19.219 7.355 1 94.81 127 GLU B O 1
ATOM 2301 N N . THR B 1 128 ? -9.594 -17.453 6.414 1 94.31 128 THR B N 1
ATOM 2302 C CA . THR B 1 128 ? -8.258 -18.047 6.449 1 94.31 128 THR B CA 1
ATOM 2303 C C . THR B 1 128 ? -7.742 -18.125 7.883 1 94.31 128 THR B C 1
ATOM 2305 O O . THR B 1 128 ? -7.781 -17.141 8.625 1 94.31 128 THR B O 1
ATOM 2308 N N . PRO B 1 129 ? -7.234 -19.25 8.234 1 90 129 PRO B N 1
ATOM 2309 C CA . PRO B 1 129 ? -6.699 -19.375 9.594 1 90 129 PRO B CA 1
ATOM 2310 C C . PRO B 1 129 ? -5.559 -18.406 9.875 1 90 129 PRO B C 1
ATOM 2312 O O . PRO B 1 129 ? -4.664 -18.234 9.039 1 90 129 PRO B O 1
ATOM 2315 N N . GLY B 1 130 ? -5.727 -17.781 11.016 1 87.44 130 GLY B N 1
ATOM 2316 C CA . GLY B 1 130 ? -4.641 -16.922 11.461 1 87.44 130 GLY B CA 1
ATOM 2317 C C . GLY B 1 130 ? -4.809 -15.469 11.031 1 87.44 130 GLY B C 1
ATOM 2318 O O . GLY B 1 130 ? -3.98 -14.617 11.359 1 87.44 130 GLY B O 1
ATOM 2319 N N . VAL B 1 131 ? -5.848 -15.203 10.312 1 87.25 131 VAL B N 1
ATOM 2320 C CA . VAL B 1 131 ? -6.09 -13.828 9.891 1 87.25 131 VAL B CA 1
ATOM 2321 C C . VAL B 1 131 ? -6.195 -12.922 11.117 1 87.25 131 VAL B C 1
ATOM 2323 O O . VAL B 1 131 ? -6.859 -13.273 12.094 1 87.25 131 VAL B O 1
ATOM 2326 N N . GLU B 1 132 ? -5.426 -11.859 11.047 1 80.31 132 GLU B N 1
ATOM 2327 C CA . GLU B 1 132 ? -5.441 -10.891 12.141 1 80.31 132 GLU B CA 1
ATOM 2328 C C . GLU B 1 132 ? -6.414 -9.75 11.852 1 80.31 132 GLU B C 1
ATOM 2330 O O . GLU B 1 132 ? -6.227 -8.992 10.898 1 80.31 132 GLU B O 1
ATOM 2335 N N . MET B 1 133 ? -7.43 -9.789 12.586 1 75.62 133 MET B N 1
ATOM 2336 C CA . MET B 1 133 ? -8.438 -8.75 12.406 1 75.62 133 MET B CA 1
ATOM 2337 C C . MET B 1 133 ? -8.102 -7.512 13.219 1 75.62 133 MET B C 1
ATOM 2339 O O . MET B 1 133 ? -8.562 -6.414 12.914 1 75.62 133 MET B O 1
ATOM 2343 N N . ASN B 1 134 ? -7.371 -7.762 14.367 1 61.34 134 ASN B N 1
ATOM 2344 C CA . ASN B 1 134 ? -7.059 -6.648 15.25 1 61.34 134 ASN B CA 1
ATOM 2345 C C . ASN B 1 134 ? -5.746 -5.973 14.859 1 61.34 134 ASN B C 1
ATOM 2347 O O . ASN B 1 134 ? -5.121 -5.297 15.68 1 61.34 134 ASN B O 1
ATOM 2351 N N . ALA B 1 135 ? -5.297 -6.367 13.727 1 50.06 135 ALA B N 1
ATOM 2352 C CA . ALA B 1 135 ? -3.943 -5.902 13.43 1 50.06 135 ALA B CA 1
ATOM 2353 C C . ALA B 1 135 ? -3.725 -4.484 13.945 1 50.06 135 ALA B C 1
ATOM 2355 O O . ALA B 1 135 ? -2.605 -3.967 13.898 1 50.06 135 ALA B O 1
ATOM 2356 N N . VAL B 1 136 ? -4.613 -3.527 13.922 1 43.59 136 VAL B N 1
ATOM 2357 C CA . VAL B 1 136 ? -4.289 -2.172 14.352 1 43.59 136 VAL B CA 1
ATOM 2358 C C . VAL B 1 136 ? -4.402 -2.066 15.867 1 43.59 136 VAL B C 1
ATOM 2360 O O . VAL B 1 136 ? -5.457 -2.354 16.438 1 43.59 136 VAL B O 1
ATOM 2363 N N . ASN B 1 137 ? -3.453 -2.6 16.641 1 42.81 137 ASN B N 1
ATOM 2364 C CA . ASN B 1 137 ? -3.553 -2.277 18.047 1 42.81 137 ASN B CA 1
ATOM 2365 C C . ASN B 1 137 ? -4.484 -1.093 18.297 1 42.81 137 ASN B C 1
ATOM 2367 O O . ASN B 1 137 ? -5.395 -1.175 19.125 1 42.81 137 ASN B O 1
ATOM 2371 N N . GLY B 1 138 ? -3.818 0.078 18.625 1 38.53 138 GLY B N 1
ATOM 2372 C CA . GLY B 1 138 ? -4.566 1.256 19.031 1 38.53 138 GLY B CA 1
ATOM 2373 C C . GLY B 1 138 ? -5.824 1.476 18.219 1 38.53 138 GLY B C 1
ATOM 2374 O O . GLY B 1 138 ? -6.891 1.765 18.766 1 38.53 138 GLY B O 1
ATOM 2375 N N . ALA B 1 139 ? -5.754 1.9 16.953 1 38.38 139 ALA B N 1
ATOM 2376 C CA . ALA B 1 139 ? -6.961 2.314 16.234 1 38.38 139 ALA B CA 1
ATOM 2377 C C . ALA B 1 139 ? -7.762 1.104 15.766 1 38.38 139 ALA B C 1
ATOM 2379 O O . ALA B 1 139 ? -7.418 0.481 14.758 1 38.38 139 ALA B O 1
ATOM 2380 N N . GLY B 1 140 ? -8.008 0.002 16.438 1 44.25 140 GLY B N 1
ATOM 2381 C CA . GLY B 1 140 ? -9.086 -0.951 16.203 1 44.25 140 GLY B CA 1
ATOM 2382 C C . GLY B 1 140 ? -10.023 -0.537 15.086 1 44.25 140 GLY B C 1
ATOM 2383 O O . GLY B 1 140 ? -10.789 -1.356 14.57 1 44.25 140 GLY B O 1
ATOM 2384 N N . ASP B 1 141 ? -10.383 0.578 15.242 1 49.66 141 ASP B N 1
ATOM 2385 C CA . ASP B 1 141 ? -11.461 1.25 14.516 1 49.66 141 ASP B CA 1
ATOM 2386 C C . ASP B 1 141 ? -11.156 1.296 13.016 1 49.66 141 ASP B C 1
ATOM 2388 O O . ASP B 1 141 ? -11.984 1.766 12.234 1 49.66 141 ASP B O 1
ATOM 2392 N N . SER B 1 142 ? -9.906 0.568 12.734 1 62.62 142 SER B N 1
ATOM 2393 C CA . SER B 1 142 ? -9.523 0.935 11.375 1 62.62 142 SER B CA 1
ATOM 2394 C C . SER B 1 142 ? -10.289 0.106 10.344 1 62.62 142 SER B C 1
ATOM 2396 O O . SER B 1 142 ? -10.883 0.655 9.414 1 62.62 142 SER B O 1
ATOM 2398 N N . LEU B 1 143 ? -10.336 -1.327 10.68 1 71.5 143 LEU B N 1
ATOM 2399 C CA . LEU B 1 143 ? -11.047 -2.09 9.656 1 71.5 143 LEU B CA 1
ATOM 2400 C C . LEU B 1 143 ? -12.539 -1.754 9.672 1 71.5 143 LEU B C 1
ATOM 2402 O O . LEU B 1 143 ? -13.148 -1.596 8.609 1 71.5 143 LEU B O 1
ATOM 2406 N N . LEU B 1 144 ? -13 -1.612 10.922 1 69.5 144 LEU B N 1
ATOM 2407 C CA . 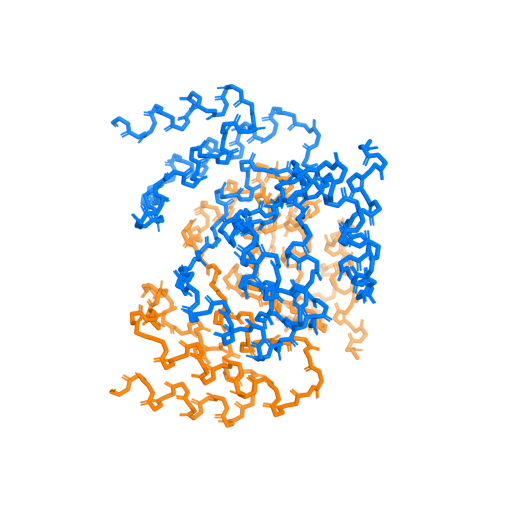LEU B 1 144 ? -14.414 -1.286 11.047 1 69.5 144 LEU B CA 1
ATOM 2408 C C . LEU B 1 144 ? -14.695 0.115 10.523 1 69.5 144 LEU B C 1
ATOM 2410 O O . LEU B 1 144 ? -15.727 0.344 9.883 1 69.5 144 LEU B O 1
ATOM 2414 N N . ASP B 1 145 ? -13.75 0.886 10.812 1 68.81 145 ASP B N 1
ATOM 2415 C CA . ASP B 1 145 ? -13.922 2.244 10.305 1 68.81 145 ASP B CA 1
ATOM 2416 C C . ASP B 1 145 ? -13.906 2.268 8.781 1 68.81 145 ASP B C 1
ATOM 2418 O O . ASP B 1 145 ? -14.672 3.004 8.156 1 68.81 145 ASP B O 1
ATOM 2422 N N . LEU B 1 146 ? -13.094 1.442 8.273 1 71.94 146 LEU B N 1
ATOM 2423 C CA . LEU B 1 146 ? -13.055 1.318 6.82 1 71.94 146 LEU B CA 1
ATOM 2424 C C . LEU B 1 146 ? -14.352 0.705 6.301 1 71.94 146 LEU B C 1
ATOM 2426 O O . LEU B 1 146 ? -14.898 1.163 5.293 1 71.94 146 LEU B O 1
ATOM 2430 N N . ALA B 1 147 ? -14.734 -0.275 7.043 1 72.44 147 ALA B N 1
ATOM 2431 C CA . ALA B 1 147 ? -15.922 -1.011 6.602 1 72.44 147 ALA B CA 1
ATOM 2432 C C . ALA B 1 147 ? -17.172 -0.164 6.75 1 72.44 147 ALA B C 1
ATOM 2434 O O . ALA B 1 147 ? -18.141 -0.332 5.996 1 72.44 147 ALA B O 1
ATOM 2435 N N . LYS B 1 148 ? -17.125 0.765 7.707 1 68.19 148 LYS B N 1
ATOM 2436 C CA . LYS B 1 148 ? -18.281 1.631 7.93 1 68.19 148 LYS B CA 1
ATOM 2437 C C . LYS B 1 148 ? -18.547 2.514 6.715 1 68.19 148 LYS B C 1
ATOM 2439 O O . LYS B 1 148 ? -19.703 2.879 6.445 1 68.19 148 LYS B O 1
ATOM 2444 N N . ARG B 1 149 ? -17.484 2.717 6.051 1 70.12 149 ARG B N 1
ATOM 2445 C CA . ARG B 1 149 ? -17.625 3.555 4.863 1 70.12 149 ARG B CA 1
ATOM 2446 C C . ARG B 1 149 ? -17.953 2.713 3.635 1 70.12 149 ARG B C 1
ATOM 2448 O O . ARG B 1 149 ? -18.234 3.252 2.561 1 70.12 149 ARG B O 1
ATOM 2455 N N . THR B 1 150 ? -17.953 1.509 3.975 1 75.69 150 THR B N 1
ATOM 2456 C CA . THR B 1 150 ? -18.203 0.593 2.865 1 75.69 150 THR B CA 1
ATOM 2457 C C . THR B 1 150 ? -19.609 0.007 2.945 1 75.69 150 THR B C 1
ATOM 2459 O O . THR B 1 150 ? -20.5 0.596 3.562 1 75.69 150 THR B O 1
ATOM 2462 N N . ARG B 1 151 ? -19.797 -1.181 2.479 1 82.88 151 ARG B N 1
ATOM 2463 C CA . ARG B 1 151 ? -21.062 -1.879 2.342 1 82.88 151 ARG B CA 1
ATOM 2464 C C . ARG B 1 151 ? -21.469 -2.535 3.654 1 82.88 151 ARG B C 1
ATOM 2466 O O . ARG B 1 151 ? -20.625 -3.031 4.398 1 82.88 151 ARG B O 1
ATOM 2473 N N . SER B 1 152 ? -22.75 -2.404 3.939 1 87.44 152 SER B N 1
ATOM 2474 C CA . SER B 1 152 ? -23.312 -2.949 5.172 1 87.44 152 SER B CA 1
ATOM 2475 C C . SER B 1 152 ? -23.047 -4.449 5.277 1 87.44 152 SER B C 1
ATOM 2477 O O . SER B 1 152 ? -22.844 -4.973 6.371 1 87.44 152 SER B O 1
ATOM 2479 N N . ASP B 1 153 ? -23.141 -5.129 4.172 1 91.38 153 ASP B N 1
ATOM 2480 C CA . ASP B 1 153 ? -22.953 -6.578 4.223 1 91.38 153 ASP B CA 1
ATOM 2481 C C . ASP B 1 153 ? -21.5 -6.93 4.574 1 91.38 153 ASP B C 1
ATOM 2483 O O . ASP B 1 153 ? -21.25 -7.941 5.227 1 91.38 153 ASP B O 1
ATOM 2487 N N . ILE B 1 154 ? -20.578 -6.152 4.195 1 90.31 154 ILE B N 1
ATOM 2488 C CA . ILE B 1 154 ? -19.172 -6.355 4.566 1 90.31 154 ILE B CA 1
ATOM 2489 C C . ILE B 1 154 ? -18.984 -6.074 6.055 1 90.31 154 ILE B C 1
ATOM 2491 O O . ILE B 1 154 ? -18.281 -6.805 6.746 1 90.31 154 ILE B O 1
ATOM 2495 N N . LEU B 1 155 ? -19.625 -4.984 6.469 1 87.38 155 LEU B N 1
ATOM 2496 C CA . LEU B 1 155 ? -19.562 -4.66 7.891 1 87.38 155 LEU B CA 1
ATOM 2497 C C . LEU B 1 155 ? -20.109 -5.812 8.734 1 87.38 155 LEU B C 1
ATOM 2499 O O . LEU B 1 155 ? -19.516 -6.184 9.742 1 87.38 155 LEU B O 1
ATOM 2503 N N . GLU B 1 156 ? -21.188 -6.328 8.336 1 89.62 156 GLU B N 1
ATOM 2504 C CA . GLU B 1 156 ? -21.797 -7.449 9.047 1 89.62 156 GLU B CA 1
ATOM 2505 C C . GLU B 1 156 ? -20.891 -8.672 9.031 1 89.62 156 GLU B C 1
ATOM 2507 O O . GLU B 1 156 ? -20.781 -9.383 10.031 1 89.62 156 GLU B O 1
ATOM 2512 N N . LEU B 1 157 ? -20.312 -8.891 7.938 1 89.94 157 LEU B N 1
ATOM 2513 C CA . LEU B 1 157 ? -19.375 -10 7.805 1 89.94 157 LEU B CA 1
ATOM 2514 C C . LEU B 1 157 ? -18.203 -9.836 8.766 1 89.94 157 LEU B C 1
ATOM 2516 O O . LEU B 1 157 ? -17.812 -10.789 9.461 1 89.94 157 LEU B O 1
ATOM 2520 N N . LEU B 1 158 ? -17.656 -8.703 8.828 1 88.25 158 LEU B N 1
ATOM 2521 C CA . LEU B 1 158 ? -16.531 -8.414 9.727 1 88.25 158 LEU B CA 1
ATOM 2522 C C . LEU B 1 158 ? -16.938 -8.641 11.18 1 88.25 158 LEU B C 1
ATOM 2524 O O . LEU B 1 158 ? -16.203 -9.25 11.953 1 88.25 158 LEU B O 1
ATOM 2528 N N . LYS B 1 159 ? -18.094 -8.125 11.484 1 84.69 159 LYS B N 1
ATOM 2529 C CA . LYS B 1 159 ? -18.578 -8.258 12.852 1 84.69 159 LYS B CA 1
ATOM 2530 C C . LYS B 1 159 ? -18.766 -9.719 13.234 1 84.69 159 LYS B C 1
ATOM 2532 O O . LYS B 1 159 ? -18.547 -10.102 14.383 1 84.69 159 LYS B O 1
ATOM 2537 N N . SER B 1 160 ? -19.141 -10.492 12.336 1 87.69 160 SER B N 1
ATOM 2538 C CA . SER B 1 160 ? -19.375 -11.906 12.602 1 87.69 160 SER B CA 1
ATOM 2539 C C . SER B 1 160 ? -18.078 -12.633 12.914 1 87.69 160 SER B C 1
ATOM 2541 O O . SER B 1 160 ? -18.078 -13.664 13.586 1 87.69 160 SER B O 1
ATOM 2543 N N . PHE B 1 161 ? -16.938 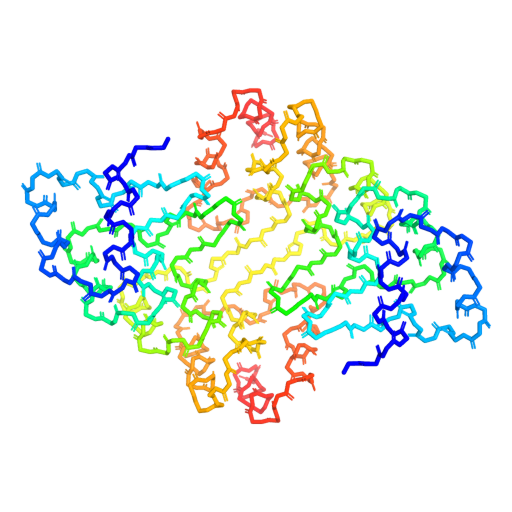-12.133 12.461 1 85.38 161 PHE B N 1
ATOM 2544 C CA . PHE B 1 161 ? -15.641 -12.758 12.719 1 85.38 161 PHE B CA 1
ATOM 2545 C C . PHE B 1 161 ? -14.977 -12.148 13.945 1 85.38 161 PHE B C 1
ATOM 2547 O O . PHE B 1 161 ? -13.992 -12.688 14.453 1 85.38 161 PHE B O 1
ATOM 2554 N N . MET B 1 162 ? -15.414 -11.031 14.281 1 75.56 162 MET B N 1
ATOM 2555 C CA . MET B 1 162 ? -14.867 -10.391 15.469 1 75.56 162 MET B CA 1
ATOM 2556 C C . MET B 1 162 ? -15.5 -10.961 16.734 1 75.56 162 MET B C 1
ATOM 2558 O O . MET B 1 162 ? -14.945 -10.836 17.828 1 75.56 162 MET B O 1
ATOM 2562 N N . LYS B 1 163 ? -16.578 -11.695 16.719 1 62.59 163 LYS B N 1
ATOM 2563 C CA . LYS B 1 163 ? -17.219 -12.328 17.859 1 62.59 163 LYS B CA 1
ATOM 2564 C C . LYS B 1 163 ? -16.5 -13.609 18.266 1 62.59 163 LYS B C 1
ATOM 2566 O O . LYS B 1 163 ? -15.969 -14.32 17.406 1 62.59 163 LYS B O 1
#

Organism: Meloidogyne incognita (NCBI:txid6306)

pLDDT: mean 89.6, std 13.09, range [37.53, 98.75]

InterPro domains:
  IPR002110 Ankyrin repeat [PF12796] (10-100)
  IPR002110 Ankyrin repeat [PR01415] (38-53)
  IPR002110 Ankyrin repeat [PR01415] (86-100)
  IPR002110 Ankyrin repeat [PS50088] (37-69)
  IPR002110 Ankyrin repeat [PS50088] (70-102)
  IPR002110 Ankyrin repeat [SM00248] (37-66)
  IPR002110 Ankyrin repeat [SM00248] (70-99)
  IPR002110 Ankyrin repeat [SM00248] (100-135)
  IPR036770 Ankyrin repeat-containing domain superfamily [G3DSA:1.25.40.20] (9-74)
  IPR036770 Ankyrin repeat-containing domain superfamily [G3DSA:1.25.40.20] (75-101)
  IPR036770 Ankyrin repeat-containing domain superfamily [G3DSA:1.25.40.20] (102-160)
  IPR036770 Ankyrin repeat-containing domain superfamily [SSF48403] (9-150)

Sequence (326 aa):
MDELTGLFLTAAEEGDFAKLQQMYAINPELLMAQDRDGYTALHRAAYNDRIQICKWLLEKGADPEIRTCDGWTALHCAAFWANYEVVAILLRHGVNVNSKIVPLHLAINSSSEDKHKQYLTVKYLLETPGVEMNAVNGAGDSLLDLAKRTRSDILELLKSFMKMDELTGLFLTAAEEGDFAKLQQMYAINPELLMAQDRDGYTALHRAAYNDRIQICKWLLEKGADPEIRTCDGWTALHCAAFWANYEVVAILLRHGVNVNSKIVPLHLAINSSSEDKHKQYLTVKYLLETPGVEMNAVNGAGDSLLDLAKRTRSDILELLKSFMK

Solvent-accessible surface area (backbone atoms only — not comparable to full-atom values): 16992 Å² total; per-residue (Å²): 126,65,63,66,52,54,52,48,28,48,25,31,43,70,59,38,58,68,58,40,53,54,50,37,74,77,39,63,67,55,53,75,36,54,51,98,61,32,44,27,28,52,32,33,7,24,49,54,57,26,54,68,57,38,52,49,40,48,74,75,60,38,66,61,76,55,49,24,38,80,44,44,27,25,56,35,34,7,20,32,48,20,24,35,68,44,41,50,52,44,52,72,74,59,56,71,72,64,53,62,34,33,28,62,55,19,14,62,44,31,80,44,84,50,63,65,37,28,49,49,26,41,50,54,52,67,67,38,87,83,52,62,83,58,70,45,71,83,61,54,54,49,65,55,51,52,24,68,76,40,52,68,70,55,37,52,52,52,54,64,68,71,103,126,65,64,66,53,54,52,46,28,47,25,30,43,72,59,37,58,69,60,40,53,55,50,38,74,75,39,63,69,53,54,72,36,57,52,96,59,31,45,28,28,53,32,32,6,24,49,53,57,25,54,70,56,38,54,49,41,48,73,76,59,40,66,60,76,56,47,25,40,81,47,43,28,24,57,34,34,7,21,31,50,19,24,33,69,43,38,49,53,44,53,73,73,59,57,72,71,64,51,63,34,33,29,63,56,20,15,62,43,32,79,45,86,49,62,64,37,27,49,48,26,41,50,53,51,65,67,37,87,82,51,63,82,61,71,43,71,86,60,54,55,49,61,55,50,51,24,67,75,40,52,67,68,54,36,50,53,51,53,64,68,71,103

Nearest PDB structures (foldseek):
  5ooy-assembly2_E  TM=6.087E-01  e=3.438E-06  synthetic construct
  3v30-assembly1_A  TM=6.035E-01  e=1.435E-05  Homo sapiens
  7vxw-assembly1_A  TM=6.111E-01  e=5.442E-05  Homo sapiens
  5y4f-assembly1_A  TM=5.864E-01  e=3.380E-05  Homo sapiens
  3aji-assembly2_C  TM=6.100E-01  e=8.353E-05  Mus musculus

Secondary structure (DSSP, 8-state):
--HHHHHHHHHHHHT-HHHHHHHHHH-GGGGT---TT---HHHHHHHTT-HHHHHHHHHTT--TT---TT---HHHHHHHTT-HHHHHHHHHHT--TT--B-HHHHHHT---S-HHHHHHHHHHHHHSTT--S--SSS-THHHHHHHHTS-HHHHHHHHHHH-/--HHHHHHHHHHHHT-HHHHHHHHHH-GGGGT---TT---HHHHHHHTT-HHHHHHHHHTT--TT---TT---HHHHHHHTT-HHHHHHHHHHT--TT--B-HHHHHHT---S-HHHHHHHHHHHHHSTT--S--SSS-THHHHHHHHTS-HHHHHHHHHHH-

Foldseek 3Di:
DPPLLVVLLVCLLVVVVVVNVVSCVVPVCLLCDADPQQDHSLLNNLLNLVLVSNLVSVVSPRDQCRQTLQGDGSLNNNVVVVSVNSNVSCVVSPDDPCRDDDVLSNLLSPPDPDPVVSQVSNLVLLPDPPRDLCVPVPPNCPSLVSNVPGDPSSNVSSVVSVD/DPPLLVVLLVCLLVVVVVVNVVSCVVPVCLLCDADPQQDHSLLNNLLNLVLVSNLVSVVSPRDQCRQTLQGDGSLNNNVVVVSVNSNVVCVVSPDDPCRDDDVLSNLLSPPDPDPVVSQVSNLVLLPDPPRDLCVPPPPNCVSLVSNVPDDPSSNVSSVVSVD